Protein AF-A0A533Y9N0-F1 (afdb_monomer_lite)

Structure (mmCIF, N/CA/C/O backbone):
data_AF-A0A533Y9N0-F1
#
_entry.id   AF-A0A533Y9N0-F1
#
loop_
_atom_site.group_PDB
_atom_site.id
_atom_site.type_symbol
_atom_site.label_atom_id
_atom_site.label_alt_id
_atom_site.label_comp_id
_atom_site.label_asym_id
_atom_site.label_entity_id
_atom_site.label_seq_id
_atom_site.pdbx_PDB_ins_code
_atom_site.Cartn_x
_atom_site.Cartn_y
_atom_site.Cartn_z
_atom_site.occupancy
_atom_site.B_iso_or_equiv
_atom_site.auth_seq_id
_atom_site.auth_comp_id
_atom_site.auth_asym_id
_atom_site.auth_atom_id
_atom_site.pdbx_PDB_model_num
ATOM 1 N N . MET A 1 1 ? -42.824 60.912 -9.628 1.00 35.84 1 MET A N 1
ATOM 2 C CA . MET A 1 1 ? -42.995 61.068 -8.167 1.00 35.84 1 MET A CA 1
ATOM 3 C C . MET A 1 1 ? -43.333 59.710 -7.569 1.00 35.84 1 MET A C 1
ATOM 5 O O . MET A 1 1 ? -44.119 58.998 -8.177 1.00 35.84 1 MET A O 1
ATOM 9 N N . SER A 1 2 ? -42.674 59.370 -6.451 1.00 30.23 2 SER A N 1
ATOM 10 C CA . SER A 1 2 ? -43.078 58.463 -5.351 1.00 30.23 2 SER A CA 1
ATOM 11 C C . SER A 1 2 ? -44.536 57.982 -5.346 1.00 30.23 2 SER A C 1
ATOM 13 O O . SER A 1 2 ? -45.412 58.759 -5.689 1.00 30.23 2 SER A O 1
ATOM 15 N N . MET A 1 3 ? -44.929 56.814 -4.832 1.00 30.28 3 MET A N 1
ATOM 16 C CA . MET A 1 3 ? -44.285 55.777 -4.013 1.00 30.28 3 MET A CA 1
ATOM 17 C C . MET A 1 3 ? -45.305 54.626 -3.840 1.00 30.28 3 MET A C 1
ATOM 19 O O . MET A 1 3 ? -46.499 54.881 -3.759 1.00 30.28 3 MET A O 1
ATOM 23 N N . LEU A 1 4 ? -44.787 53.400 -3.696 1.00 31.66 4 LEU A N 1
ATOM 24 C CA . LEU A 1 4 ? -45.182 52.338 -2.745 1.00 31.66 4 LEU A CA 1
ATOM 25 C C . LEU A 1 4 ? -46.670 51.980 -2.508 1.00 31.66 4 LEU A C 1
ATOM 27 O O . LEU A 1 4 ? -47.401 52.723 -1.864 1.00 31.66 4 LEU A O 1
ATOM 31 N N . ARG A 1 5 ? -47.018 50.707 -2.767 1.00 33.28 5 ARG A N 1
ATOM 32 C CA . ARG A 1 5 ? -47.182 49.604 -1.768 1.00 33.28 5 ARG A CA 1
ATOM 33 C C . ARG A 1 5 ? -47.801 48.377 -2.466 1.00 33.28 5 ARG A C 1
ATOM 35 O O . ARG A 1 5 ? -48.858 48.475 -3.064 1.00 33.28 5 ARG A O 1
ATOM 42 N N . GLN A 1 6 ? -47.048 47.286 -2.628 1.00 36.12 6 GLN A N 1
ATOM 43 C CA . GLN A 1 6 ? -47.021 46.085 -1.765 1.00 36.12 6 GLN A CA 1
ATOM 44 C C . GLN A 1 6 ? -48.377 45.375 -1.591 1.00 36.12 6 GLN A C 1
ATOM 46 O O . GLN A 1 6 ? -49.239 45.870 -0.876 1.00 36.12 6 GLN A O 1
ATOM 51 N N . SER A 1 7 ? -48.495 44.135 -2.089 1.00 33.28 7 SER A N 1
ATOM 52 C CA . SER A 1 7 ? -48.457 42.911 -1.252 1.00 33.28 7 SER A CA 1
ATOM 53 C C . SER A 1 7 ? -48.965 41.648 -1.983 1.00 33.28 7 SER A C 1
ATOM 55 O O . SER A 1 7 ? -49.941 41.701 -2.719 1.00 33.28 7 SER A O 1
ATOM 57 N N . GLY A 1 8 ? -48.312 40.503 -1.712 1.00 29.61 8 GLY A N 1
ATOM 58 C CA . GLY A 1 8 ? -48.911 39.151 -1.758 1.00 29.61 8 GLY A CA 1
ATOM 59 C C . GLY A 1 8 ? -48.571 38.311 -3.001 1.00 29.61 8 GLY A C 1
ATOM 60 O O . GLY A 1 8 ? -49.258 38.429 -3.999 1.00 29.61 8 GLY A O 1
ATOM 61 N N . VAL A 1 9 ? -47.446 37.584 -3.099 1.00 33.94 9 VAL A N 1
ATOM 62 C CA . VAL A 1 9 ? -47.047 36.301 -2.453 1.00 33.94 9 VAL A CA 1
ATOM 63 C C . VAL A 1 9 ? -47.644 35.031 -3.103 1.00 33.94 9 VAL A C 1
ATOM 65 O O . VAL A 1 9 ? -48.856 34.878 -3.170 1.00 33.94 9 VAL A O 1
ATOM 68 N N . ARG A 1 10 ? -46.725 34.079 -3.387 1.00 33.88 10 ARG A N 1
ATOM 69 C CA . ARG A 1 10 ? -46.843 32.642 -3.762 1.00 33.88 10 ARG A CA 1
ATOM 70 C C . ARG A 1 10 ? -47.153 32.350 -5.237 1.00 33.88 10 ARG A C 1
ATOM 72 O O . ARG A 1 10 ? -48.173 32.758 -5.750 1.00 33.88 10 ARG A O 1
ATOM 79 N N . GLY A 1 11 ? -46.365 31.564 -5.965 1.00 26.78 11 GLY A N 1
ATOM 80 C CA . GLY A 1 11 ? -45.172 30.792 -5.629 1.00 26.78 11 GLY A CA 1
ATOM 81 C C . GLY A 1 11 ? -44.978 29.664 -6.644 1.00 26.78 11 GLY A C 1
ATOM 82 O O . GLY A 1 11 ? -45.957 29.164 -7.181 1.00 26.78 11 GLY A O 1
ATOM 83 N N . ARG A 1 12 ? -43.730 29.252 -6.874 1.00 35.59 12 ARG A N 1
ATOM 84 C CA . ARG A 1 12 ? -43.268 27.851 -6.862 1.00 35.59 12 ARG A CA 1
ATOM 85 C C . ARG A 1 12 ? -41.838 27.790 -7.386 1.00 35.59 12 ARG A C 1
ATOM 87 O O . ARG A 1 12 ? -41.552 28.062 -8.544 1.00 35.59 12 ARG A O 1
ATOM 94 N N . ASN A 1 13 ? -40.968 27.434 -6.454 1.00 29.12 13 ASN A N 1
ATOM 95 C CA . ASN A 1 13 ? -39.562 27.140 -6.633 1.00 29.12 13 ASN A CA 1
ATOM 96 C C . ASN A 1 13 ? -39.376 25.921 -7.544 1.00 29.12 13 ASN A C 1
ATOM 98 O O . ASN A 1 13 ? -39.932 24.861 -7.260 1.00 29.12 13 ASN A O 1
ATOM 102 N N . LEU A 1 14 ? -38.508 26.045 -8.545 1.00 31.45 14 LEU A N 1
ATOM 103 C CA . LEU A 1 14 ? -37.700 24.934 -9.044 1.00 31.45 14 LEU A CA 1
ATOM 104 C C . LEU A 1 14 ? -36.262 25.456 -9.175 1.00 31.45 14 LEU A C 1
ATOM 106 O O . LEU A 1 14 ? -35.806 25.851 -10.243 1.00 31.45 14 LEU A O 1
ATOM 110 N N . ALA A 1 15 ? -35.577 25.567 -8.037 1.00 35.25 15 ALA A N 1
ATOM 111 C CA . ALA A 1 15 ? -34.160 25.891 -8.007 1.00 35.25 15 ALA A CA 1
ATOM 112 C C . ALA A 1 15 ? -33.375 24.601 -8.266 1.00 35.25 15 ALA A C 1
ATOM 114 O O . ALA A 1 15 ? -33.270 23.733 -7.401 1.00 35.25 15 ALA A O 1
ATOM 115 N N . ILE A 1 16 ? -32.862 24.482 -9.486 1.00 35.88 16 ILE A N 1
ATOM 116 C CA . ILE A 1 16 ? -31.825 23.527 -9.858 1.00 35.88 16 ILE A CA 1
ATOM 117 C C . ILE A 1 16 ? -30.566 23.923 -9.078 1.00 35.88 16 ILE A C 1
ATOM 119 O O . ILE A 1 16 ? -29.918 24.922 -9.384 1.00 35.88 16 ILE A O 1
ATOM 123 N N . VAL A 1 17 ? -30.234 23.159 -8.038 1.00 34.34 17 VAL A N 1
ATOM 124 C CA . VAL A 1 17 ? -28.945 23.269 -7.351 1.00 34.34 17 VAL A CA 1
ATOM 125 C C . VAL A 1 17 ? -27.927 22.480 -8.173 1.00 34.34 17 VAL A C 1
ATOM 127 O O . VAL A 1 17 ? -27.682 21.304 -7.926 1.00 34.34 17 VAL A O 1
ATOM 130 N N . VAL A 1 18 ? -27.346 23.125 -9.185 1.00 34.09 18 VAL A N 1
ATOM 131 C CA . VAL A 1 18 ? -26.048 22.703 -9.727 1.00 34.09 18 VAL A CA 1
ATOM 132 C C . VAL A 1 18 ? -25.004 23.272 -8.776 1.00 34.09 18 VAL A C 1
ATOM 134 O O . VAL A 1 18 ? -24.677 24.457 -8.814 1.00 34.09 18 VAL A O 1
ATOM 137 N N . GLY A 1 19 ? -24.550 22.432 -7.848 1.00 28.50 19 GLY A N 1
ATOM 138 C CA . GLY A 1 19 ? -23.468 22.755 -6.928 1.00 28.50 19 GLY A CA 1
ATOM 139 C C . GLY A 1 19 ? -22.161 22.928 -7.693 1.00 28.50 19 GLY A C 1
ATOM 140 O O . GLY A 1 19 ? -21.479 21.956 -8.006 1.00 28.50 19 GLY A O 1
ATOM 141 N N . VAL A 1 20 ? -21.811 24.177 -7.987 1.00 34.25 20 VAL A N 1
ATOM 142 C CA . VAL A 1 20 ? -20.482 24.581 -8.451 1.00 34.25 20 VAL A CA 1
ATOM 143 C C . VAL A 1 20 ? -19.531 24.515 -7.253 1.00 34.25 20 VAL A C 1
ATOM 145 O O . VAL A 1 20 ? -19.348 25.489 -6.532 1.00 34.25 20 VAL A O 1
ATOM 148 N N . ALA A 1 21 ? -18.927 23.350 -7.029 1.00 33.75 21 ALA A N 1
ATOM 149 C CA . ALA A 1 21 ? -17.793 23.168 -6.120 1.00 33.75 21 ALA A CA 1
ATOM 150 C C . ALA A 1 21 ? -16.478 23.091 -6.919 1.00 33.75 21 ALA A C 1
ATOM 152 O O . ALA A 1 21 ? -15.696 22.160 -6.764 1.00 33.75 21 ALA A O 1
ATOM 153 N N . ALA A 1 22 ? -16.258 24.053 -7.823 1.00 35.66 22 ALA A N 1
ATOM 154 C CA . ALA A 1 22 ? -15.091 24.091 -8.713 1.00 35.66 22 ALA A CA 1
ATOM 155 C C . ALA A 1 22 ? -14.249 25.376 -8.594 1.00 35.66 22 ALA A C 1
ATOM 157 O O . ALA A 1 22 ? -13.440 25.658 -9.470 1.00 35.66 22 ALA A O 1
ATOM 158 N N . ALA A 1 23 ? -14.412 26.176 -7.537 1.00 35.25 23 ALA A N 1
ATOM 159 C CA . ALA A 1 23 ? -13.760 27.485 -7.470 1.00 35.25 23 ALA A CA 1
ATOM 160 C C . ALA A 1 23 ? -13.193 27.829 -6.089 1.00 35.25 23 ALA A C 1
ATOM 162 O O . ALA A 1 23 ? -13.502 28.882 -5.554 1.00 35.25 23 ALA A O 1
ATOM 163 N N . LEU A 1 24 ? -12.332 26.971 -5.535 1.00 33.75 24 LEU A N 1
ATOM 164 C CA . LEU A 1 24 ? -11.265 27.383 -4.616 1.00 33.75 24 LEU A CA 1
ATOM 165 C C . LEU A 1 24 ? -10.069 26.449 -4.837 1.00 33.75 24 LEU A C 1
ATOM 167 O O . LEU A 1 24 ? -10.107 25.268 -4.502 1.00 33.75 24 LEU A O 1
ATOM 171 N N . GLY A 1 25 ? -9.033 26.991 -5.479 1.00 31.66 25 GLY A N 1
ATOM 172 C CA . GLY A 1 25 ? -7.797 26.314 -5.854 1.00 31.66 25 GLY A CA 1
ATOM 173 C C . GLY A 1 25 ? -6.966 25.865 -4.657 1.00 31.66 25 GLY A C 1
ATOM 174 O O . GLY A 1 25 ? -5.959 26.477 -4.325 1.00 31.66 25 GLY A O 1
ATOM 175 N N . ILE A 1 26 ? -7.365 24.744 -4.071 1.00 32.06 26 ILE A N 1
ATOM 176 C CA . ILE A 1 26 ? -6.467 23.783 -3.446 1.00 32.06 26 ILE A CA 1
ATOM 177 C C . ILE A 1 26 ? -6.846 22.455 -4.092 1.00 32.06 26 ILE A C 1
ATOM 179 O O . ILE A 1 26 ? -7.566 21.644 -3.520 1.00 32.06 26 ILE A O 1
ATOM 183 N N . ALA A 1 27 ? -6.407 22.244 -5.335 1.00 35.94 27 ALA A N 1
ATOM 184 C CA . ALA A 1 27 ? -6.245 20.881 -5.810 1.00 35.94 27 ALA A CA 1
ATOM 185 C C . ALA A 1 27 ? -5.115 20.307 -4.958 1.00 35.94 27 ALA A C 1
ATOM 187 O O . ALA A 1 27 ? -3.944 20.389 -5.321 1.00 35.94 27 ALA A O 1
ATOM 188 N N . SER A 1 28 ? -5.458 19.826 -3.763 1.00 35.62 28 SER A N 1
ATOM 189 C CA . SER A 1 28 ? -4.596 18.937 -3.018 1.00 35.62 28 SER A CA 1
ATOM 190 C C . SER A 1 28 ? -4.293 17.810 -3.991 1.00 35.62 28 SER A C 1
ATOM 192 O O . SER A 1 28 ? -5.168 16.995 -4.292 1.00 35.62 28 SER A O 1
ATOM 194 N N . THR A 1 29 ? -3.084 17.802 -4.545 1.00 40.06 29 THR A N 1
ATOM 195 C CA . THR A 1 29 ? -2.470 16.637 -5.182 1.00 40.06 29 THR A CA 1
ATOM 196 C C . THR A 1 29 ? -2.240 15.612 -4.083 1.00 40.06 29 THR A C 1
ATOM 198 O O . THR A 1 29 ? -1.110 15.311 -3.718 1.00 40.06 29 THR A O 1
ATOM 201 N N . GLN A 1 30 ? -3.339 15.168 -3.484 1.00 45.12 30 GLN A N 1
ATOM 202 C CA . GLN A 1 30 ? -3.355 14.137 -2.488 1.00 45.12 30 GLN A CA 1
ATOM 203 C C . GLN A 1 30 ? -3.111 12.868 -3.281 1.00 45.12 30 GLN A C 1
ATOM 205 O O . GLN A 1 30 ? -3.878 12.522 -4.186 1.00 45.12 30 GLN A O 1
ATOM 210 N N . ALA A 1 31 ? -1.992 12.215 -3.005 1.00 50.50 31 ALA A N 1
ATOM 211 C CA . ALA A 1 31 ? -1.842 10.840 -3.423 1.00 50.50 31 ALA A CA 1
ATOM 212 C C . ALA A 1 31 ? -2.925 10.055 -2.663 1.00 50.50 31 ALA A C 1
ATOM 214 O O . ALA A 1 31 ? -2.792 9.797 -1.473 1.00 50.50 31 ALA A O 1
ATOM 215 N N . ALA A 1 32 ? -4.048 9.766 -3.320 1.00 53.94 32 ALA A N 1
ATOM 216 C CA . ALA A 1 32 ? -5.175 8.994 -2.791 1.00 53.94 32 ALA A CA 1
ATOM 217 C C . ALA A 1 32 ? -4.815 7.498 -2.626 1.00 53.94 32 ALA A C 1
ATOM 219 O O . ALA A 1 32 ? -5.420 6.625 -3.259 1.00 53.94 32 ALA A O 1
ATOM 220 N N . ALA A 1 33 ? -3.703 7.199 -1.954 1.00 60.47 33 ALA A N 1
ATOM 221 C CA . ALA A 1 33 ? -3.388 5.840 -1.541 1.00 60.47 33 ALA A CA 1
ATOM 222 C C . ALA A 1 33 ? -4.140 5.555 -0.238 1.00 60.47 33 ALA A C 1
ATOM 224 O O . ALA A 1 33 ? -4.467 6.477 0.513 1.00 60.47 33 ALA A O 1
ATOM 225 N N . PHE A 1 34 ? -4.405 4.284 0.052 1.00 74.62 34 PHE A N 1
ATOM 226 C CA . PHE A 1 34 ? -5.304 3.901 1.137 1.00 74.62 34 PHE A CA 1
ATOM 227 C C . PHE A 1 34 ? -4.825 4.245 2.562 1.00 74.62 34 PHE A C 1
ATOM 229 O O . PHE A 1 34 ? -5.684 4.228 3.443 1.00 74.62 34 PHE A O 1
ATOM 236 N N . PRO A 1 35 ? -3.543 4.558 2.884 1.00 80.38 35 PRO A N 1
ATOM 237 C CA . PRO A 1 35 ? -3.156 4.851 4.264 1.00 80.38 35 PRO A CA 1
ATOM 238 C C . PRO A 1 35 ? -3.936 6.019 4.885 1.00 80.38 35 PRO A C 1
ATOM 240 O O . PRO A 1 35 ? -3.770 7.187 4.538 1.00 80.38 35 PRO A O 1
ATOM 243 N N . GLY A 1 36 ? -4.739 5.709 5.899 1.00 80.62 36 GLY A N 1
ATOM 244 C CA . GLY A 1 36 ? -5.661 6.639 6.545 1.00 80.62 36 GLY A CA 1
ATOM 245 C C . GLY A 1 36 ? -7.125 6.482 6.149 1.00 80.62 36 GLY A C 1
ATOM 246 O O . GLY A 1 36 ? -7.972 6.894 6.940 1.00 80.62 36 GLY A O 1
ATOM 247 N N . GLU A 1 37 ? -7.429 5.863 5.008 1.00 86.75 37 GLU A N 1
ATOM 248 C CA . GLU A 1 37 ? -8.796 5.470 4.667 1.00 86.75 37 GLU A CA 1
ATOM 249 C C . GLU A 1 37 ? -9.292 4.381 5.629 1.00 86.75 37 GLU A C 1
ATOM 251 O O . GLU A 1 37 ? -8.527 3.620 6.246 1.00 86.75 37 GLU A O 1
ATOM 256 N N . THR A 1 38 ? -10.605 4.327 5.786 1.00 89.88 38 THR A N 1
ATOM 257 C CA . THR A 1 38 ? -11.289 3.311 6.568 1.00 89.88 38 THR A CA 1
ATOM 258 C C . THR A 1 38 ? -11.392 2.004 5.791 1.00 89.88 38 THR A C 1
ATOM 260 O O . THR A 1 38 ? -11.455 1.995 4.562 1.00 89.88 38 THR A O 1
ATOM 263 N N . ALA A 1 39 ? -11.474 0.872 6.495 1.00 89.38 39 ALA A N 1
ATOM 264 C CA . ALA A 1 39 ? -11.730 -0.396 5.807 1.00 89.38 39 ALA A CA 1
ATOM 265 C C . ALA A 1 39 ? -13.104 -0.390 5.113 1.00 89.38 39 ALA A C 1
ATOM 267 O O . ALA A 1 39 ? -13.268 -1.017 4.071 1.00 89.38 39 ALA A O 1
ATOM 268 N N . GLN A 1 40 ? -14.071 0.355 5.659 1.00 90.75 40 GLN A N 1
ATOM 269 C CA . GLN A 1 40 ? -15.397 0.533 5.067 1.00 90.75 40 GLN A CA 1
ATOM 270 C C . GLN A 1 40 ? -15.343 1.256 3.709 1.00 90.75 40 GLN A C 1
ATOM 272 O O . GLN A 1 40 ? -15.945 0.777 2.755 1.00 90.75 40 GLN A O 1
ATOM 277 N N . GLU A 1 41 ? -14.580 2.346 3.593 1.00 88.88 41 GLU A N 1
ATOM 278 C CA . GLU A 1 41 ? -14.401 3.086 2.328 1.00 88.88 41 GLU A CA 1
ATOM 279 C C . GLU A 1 41 ? -13.778 2.196 1.243 1.00 88.88 41 GLU A C 1
ATOM 281 O O . GLU A 1 41 ? -14.198 2.219 0.085 1.00 88.88 41 GLU A O 1
ATOM 286 N N . MET A 1 42 ? -12.815 1.349 1.619 1.00 85.50 42 MET A N 1
ATOM 287 C CA . MET A 1 42 ? -12.231 0.377 0.692 1.00 85.50 42 MET A CA 1
ATOM 288 C C . MET A 1 42 ? -13.221 -0.719 0.289 1.00 85.50 42 MET A C 1
ATOM 290 O O . MET A 1 42 ? -13.242 -1.116 -0.874 1.00 85.50 42 MET A O 1
ATOM 294 N N . ILE A 1 43 ? -14.057 -1.192 1.216 1.00 87.19 43 ILE A N 1
ATOM 295 C CA . ILE A 1 43 ? -15.115 -2.171 0.928 1.00 87.19 43 ILE A CA 1
ATOM 296 C C . ILE A 1 43 ? -16.143 -1.601 -0.048 1.00 87.19 43 ILE A C 1
ATOM 298 O O . ILE A 1 43 ? -16.581 -2.297 -0.960 1.00 87.19 43 ILE A O 1
ATOM 302 N N . GLU A 1 44 ? -16.522 -0.339 0.119 1.00 87.62 44 GLU A N 1
ATOM 303 C CA . GLU A 1 44 ? -17.444 0.344 -0.790 1.00 87.62 44 GLU A CA 1
ATOM 304 C C . GLU A 1 44 ? -16.845 0.505 -2.191 1.00 87.62 44 GLU A C 1
ATOM 306 O O . GLU A 1 44 ? -17.563 0.391 -3.183 1.00 87.62 44 GLU A O 1
ATOM 311 N N . ARG A 1 45 ? -15.524 0.711 -2.280 1.00 82.94 45 ARG A N 1
ATOM 312 C CA . ARG A 1 45 ? -14.805 0.890 -3.549 1.00 82.94 45 ARG A CA 1
ATOM 313 C C . ARG A 1 45 ? -14.510 -0.423 -4.279 1.00 82.94 45 ARG A C 1
ATOM 315 O O . ARG A 1 45 ? -14.617 -0.470 -5.500 1.00 82.94 45 ARG A O 1
ATOM 322 N N . TYR A 1 46 ? -14.116 -1.469 -3.553 1.00 80.12 46 TYR A N 1
ATOM 323 C CA . TYR A 1 46 ? -13.566 -2.707 -4.129 1.00 80.12 46 TYR A CA 1
ATOM 324 C C . TYR A 1 46 ? -14.378 -3.967 -3.823 1.00 80.12 46 TYR A C 1
ATOM 326 O O . TYR A 1 46 ? -14.054 -5.045 -4.320 1.00 80.12 46 TYR A O 1
ATOM 334 N N . GLY A 1 47 ? -15.434 -3.849 -3.022 1.00 85.44 47 GLY A N 1
ATOM 335 C CA . GLY A 1 47 ? -16.209 -4.978 -2.528 1.00 85.44 47 GLY A CA 1
ATOM 336 C C . GLY A 1 47 ? -15.634 -5.598 -1.252 1.00 85.44 47 GLY A C 1
ATOM 337 O O . GLY A 1 47 ? -14.618 -5.169 -0.697 1.00 85.44 47 GLY A O 1
ATOM 338 N N . GLN A 1 48 ? -16.325 -6.629 -0.764 1.00 88.50 48 GLN A N 1
ATOM 339 C CA . GLN A 1 48 ? -15.961 -7.321 0.473 1.00 88.50 48 GLN A CA 1
ATOM 340 C C . GLN A 1 48 ? -14.570 -7.967 0.373 1.00 88.50 48 GLN A C 1
ATOM 342 O O . GLN A 1 48 ? -14.237 -8.536 -0.673 1.00 88.50 48 GLN A O 1
ATOM 347 N N . PRO A 1 49 ? -13.761 -7.918 1.447 1.00 87.94 49 PRO A N 1
ATOM 348 C CA . PRO A 1 49 ? -12.476 -8.583 1.458 1.00 87.94 49 PRO A CA 1
ATOM 349 C C . PRO A 1 49 ? -12.654 -10.097 1.474 1.00 87.94 49 PRO A C 1
ATOM 351 O O . PRO A 1 49 ? -13.634 -10.640 1.983 1.00 87.94 49 PRO A O 1
ATOM 354 N N . SER A 1 50 ? -11.651 -10.792 0.954 1.00 86.81 50 SER A N 1
ATOM 355 C CA . SER A 1 50 ? -11.556 -12.243 1.064 1.00 86.81 50 SER A CA 1
ATOM 356 C C . SER A 1 50 ? -11.216 -12.676 2.492 1.00 86.81 50 SER A C 1
ATOM 358 O O . SER A 1 50 ? -11.665 -13.732 2.930 1.00 86.81 50 SER A O 1
ATOM 360 N N . LEU A 1 51 ? -10.423 -11.875 3.218 1.00 85.38 51 LEU A N 1
ATOM 361 C CA . LEU A 1 51 ? -10.067 -12.097 4.623 1.00 85.38 51 LEU A CA 1
ATOM 362 C C . LEU A 1 51 ? -9.961 -10.763 5.390 1.00 85.38 51 LEU A C 1
ATOM 364 O O . LEU A 1 51 ? -9.503 -9.785 4.804 1.00 85.38 51 LEU A O 1
ATOM 368 N N . PRO A 1 52 ? -10.287 -10.729 6.695 1.00 85.94 52 PRO A N 1
ATOM 369 C CA . PRO A 1 52 ? -11.001 -11.775 7.417 1.00 85.94 52 PRO A CA 1
ATOM 370 C C . PRO A 1 52 ? -12.488 -11.773 7.025 1.00 85.94 52 PRO A C 1
ATOM 372 O O . PRO A 1 52 ? -13.038 -10.744 6.644 1.00 85.94 52 PRO A O 1
ATOM 375 N N . THR A 1 53 ? -13.161 -12.917 7.155 1.00 78.56 53 THR A N 1
ATOM 376 C CA . THR A 1 53 ? -14.608 -13.028 6.887 1.00 78.56 53 THR A CA 1
ATOM 377 C C . THR A 1 53 ? -15.470 -12.366 7.969 1.00 78.56 53 THR A C 1
ATOM 379 O O . THR A 1 53 ? -16.641 -12.080 7.736 1.00 78.56 53 THR A O 1
ATOM 382 N N . ALA A 1 54 ? -14.897 -12.095 9.146 1.00 81.25 54 ALA A N 1
ATOM 383 C CA . ALA A 1 54 ? -15.525 -11.350 10.230 1.00 81.25 54 ALA A CA 1
ATOM 384 C C . ALA A 1 54 ? -14.479 -10.576 11.044 1.00 81.25 54 ALA A C 1
ATOM 386 O O . ALA A 1 54 ? -13.332 -11.006 11.177 1.00 81.25 54 ALA A O 1
ATOM 387 N N . LEU A 1 55 ? -14.889 -9.444 11.621 1.00 87.62 55 LEU A N 1
ATOM 388 C CA . LEU A 1 55 ? -14.044 -8.661 12.518 1.00 87.62 55 LEU A CA 1
ATOM 389 C C . LEU A 1 55 ? -14.135 -9.161 13.954 1.00 87.62 55 LEU A C 1
ATOM 391 O O . LEU A 1 55 ? -15.225 -9.351 14.491 1.00 87.62 55 LEU A O 1
ATOM 395 N N . GLN A 1 56 ? -12.978 -9.266 14.601 1.00 84.62 56 GLN A N 1
ATOM 396 C CA . GLN A 1 56 ? -12.898 -9.399 16.046 1.00 84.62 56 GLN A CA 1
ATOM 397 C C . GLN A 1 56 ? -12.713 -8.014 16.666 1.00 84.62 56 GLN A C 1
ATOM 399 O O . GLN A 1 56 ? -11.687 -7.360 16.478 1.00 84.62 56 GLN A O 1
ATOM 404 N N . THR A 1 57 ? -13.719 -7.557 17.406 1.00 81.06 57 THR A N 1
ATOM 405 C CA . THR A 1 57 ? -13.654 -6.280 18.116 1.00 81.06 57 THR A CA 1
ATOM 406 C C . THR A 1 57 ? -12.667 -6.366 19.290 1.00 81.06 57 THR A C 1
ATOM 408 O O . THR A 1 57 ? -12.766 -7.294 20.097 1.00 81.06 57 THR A O 1
ATOM 411 N N . PRO A 1 58 ? -11.725 -5.417 19.433 1.00 83.94 58 PRO A N 1
ATOM 412 C CA . PRO A 1 58 ? -10.816 -5.374 20.572 1.00 83.94 58 PRO A CA 1
ATOM 413 C C . PRO A 1 58 ? -11.564 -5.049 21.867 1.00 83.94 58 PRO A C 1
ATOM 415 O O . PRO A 1 58 ? -12.547 -4.308 21.874 1.00 83.94 58 PRO A O 1
ATOM 418 N N . SER A 1 59 ? -11.084 -5.586 22.990 1.00 86.31 59 SER A N 1
ATOM 419 C CA . SER A 1 59 ? -11.693 -5.322 24.295 1.00 86.31 59 SER A CA 1
ATOM 420 C C . SER A 1 59 ? -11.444 -3.882 24.758 1.00 86.31 59 SER A C 1
ATOM 422 O O . SER A 1 59 ? -10.396 -3.296 24.481 1.00 86.31 59 SER A O 1
ATOM 424 N N . VAL A 1 60 ? -12.371 -3.325 25.547 1.00 87.50 60 VAL A N 1
ATOM 425 C CA . VAL A 1 60 ? -12.221 -1.986 26.156 1.00 87.50 60 VAL A CA 1
ATOM 426 C C . VAL A 1 60 ? -10.922 -1.880 26.958 1.00 87.50 60 VAL A C 1
ATOM 428 O O . VAL A 1 60 ? -10.232 -0.866 26.889 1.00 87.50 60 VAL A O 1
ATOM 431 N N . ALA A 1 61 ? -10.557 -2.939 27.686 1.00 89.31 61 ALA A N 1
ATOM 432 C CA . ALA A 1 61 ? -9.310 -2.992 28.442 1.00 89.31 61 ALA A CA 1
ATOM 433 C C . ALA A 1 61 ? -8.075 -2.893 27.528 1.00 89.31 61 ALA A C 1
ATOM 435 O O . ALA A 1 61 ? -7.144 -2.154 27.843 1.00 89.31 61 ALA A O 1
ATOM 436 N N . ALA A 1 62 ? -8.072 -3.589 26.384 1.00 86.12 62 ALA A N 1
ATOM 437 C CA . ALA A 1 62 ? -6.976 -3.520 25.417 1.00 86.12 62 ALA A CA 1
ATOM 438 C C . ALA A 1 62 ? -6.854 -2.124 24.787 1.00 86.12 62 ALA A C 1
ATOM 440 O O . ALA A 1 62 ? -5.749 -1.587 24.703 1.00 86.12 62 ALA A O 1
ATOM 441 N N . LEU A 1 63 ? -7.987 -1.518 24.421 1.00 86.00 63 LEU A N 1
ATOM 442 C CA . LEU A 1 63 ? -8.036 -0.166 23.863 1.00 86.00 63 LEU A CA 1
ATOM 443 C C . LEU A 1 63 ? -7.527 0.887 24.857 1.00 86.00 63 LEU A C 1
ATOM 445 O O . LEU A 1 63 ? -6.702 1.721 24.494 1.00 86.00 63 LEU A O 1
ATOM 449 N N . ARG A 1 64 ? -7.959 0.824 26.126 1.00 87.56 64 ARG A N 1
ATOM 450 C CA . ARG A 1 64 ? -7.497 1.738 27.190 1.00 87.56 64 ARG A CA 1
ATOM 451 C C . ARG A 1 64 ? -6.015 1.577 27.510 1.00 87.56 64 ARG A C 1
ATOM 453 O O . ARG A 1 64 ? -5.356 2.558 27.826 1.00 87.56 64 ARG A O 1
ATOM 460 N N . ALA A 1 65 ? -5.487 0.360 27.397 1.00 87.88 65 ALA A N 1
ATOM 461 C CA . ALA A 1 65 ? -4.064 0.086 27.567 1.00 87.88 65 ALA A CA 1
ATOM 462 C C . ALA A 1 65 ? -3.204 0.563 26.379 1.00 87.88 65 ALA A C 1
ATOM 464 O O . ALA A 1 65 ? -1.998 0.322 26.376 1.00 87.88 65 ALA A O 1
ATOM 465 N N . GLY A 1 66 ? -3.804 1.174 25.347 1.00 80.81 66 GLY A N 1
ATOM 466 C CA . GLY A 1 66 ? -3.097 1.609 24.143 1.00 80.81 66 GLY A CA 1
ATOM 467 C C . GLY A 1 66 ? -2.503 0.451 23.339 1.00 80.81 66 GLY A C 1
ATOM 468 O O . GLY A 1 66 ? -1.620 0.673 22.513 1.00 80.81 66 GLY A O 1
ATOM 469 N N . LYS A 1 67 ? -2.955 -0.791 23.576 1.00 79.94 67 LYS A N 1
ATOM 470 C CA . LYS A 1 67 ? -2.432 -1.957 22.862 1.00 79.94 67 LYS A CA 1
ATOM 471 C C . LYS A 1 67 ? -2.890 -1.882 21.407 1.00 79.94 67 LYS A C 1
ATOM 473 O O . LYS A 1 67 ? -4.100 -1.881 21.154 1.00 79.94 67 LYS A O 1
ATOM 478 N N . PRO A 1 68 ? -1.959 -1.827 20.443 1.00 72.94 68 PRO A N 1
ATOM 479 C CA . PRO A 1 68 ? -2.346 -1.692 19.057 1.00 72.94 68 PRO A CA 1
ATOM 480 C C . PRO A 1 68 ? -3.077 -2.963 18.612 1.00 72.94 68 PRO A C 1
ATOM 482 O O . PRO A 1 68 ? -2.601 -4.080 18.804 1.00 72.94 68 PRO A O 1
ATOM 485 N N . SER A 1 69 ? -4.277 -2.773 18.071 1.00 83.94 69 SER A N 1
ATOM 486 C CA . SER A 1 69 ? -5.141 -3.853 17.595 1.00 83.94 69 SER A CA 1
ATOM 487 C C . SER A 1 69 ? -5.194 -3.780 16.078 1.00 83.94 69 SER A C 1
ATOM 489 O O . SER A 1 69 ? -5.877 -2.914 15.524 1.00 83.94 69 SER A O 1
ATOM 491 N N . PHE A 1 70 ? -4.417 -4.649 15.433 1.00 85.44 70 PHE A N 1
ATOM 492 C CA . PHE A 1 70 ? -4.274 -4.688 13.984 1.00 85.44 70 PHE A CA 1
ATOM 493 C C . PHE A 1 70 ? -5.157 -5.766 13.358 1.00 85.44 70 PHE A C 1
ATOM 495 O O . PHE A 1 70 ? -5.358 -6.834 13.934 1.00 85.44 70 PHE A O 1
ATOM 502 N N . VAL A 1 71 ? -5.637 -5.491 12.151 1.00 87.50 71 VAL A N 1
ATOM 503 C CA . VAL A 1 71 ? -6.388 -6.418 11.310 1.00 87.50 71 VAL A CA 1
ATOM 504 C C . VAL A 1 71 ? -5.738 -6.423 9.933 1.00 87.50 71 VAL A C 1
ATOM 506 O O . VAL A 1 71 ? -5.672 -5.390 9.272 1.00 87.50 71 VAL A O 1
ATOM 509 N N . LEU A 1 72 ? -5.258 -7.584 9.495 1.00 87.94 72 LEU A N 1
ATOM 510 C CA . LEU A 1 72 ? -4.819 -7.770 8.115 1.00 87.94 72 LEU A CA 1
ATOM 511 C C . LEU A 1 72 ? -6.034 -8.071 7.249 1.00 87.94 72 LEU A C 1
ATOM 513 O O . LEU A 1 72 ? -6.740 -9.044 7.502 1.00 87.94 72 LEU A O 1
ATOM 517 N N . VAL A 1 73 ? -6.252 -7.246 6.232 1.00 85.81 73 VAL A N 1
ATOM 518 C CA . VAL A 1 73 ? -7.351 -7.380 5.281 1.00 85.81 73 VAL A CA 1
ATOM 519 C C . VAL A 1 73 ? -6.782 -7.717 3.909 1.00 85.81 73 VAL A C 1
ATOM 521 O O . VAL A 1 73 ? -5.813 -7.103 3.456 1.00 85.81 73 VAL A O 1
ATOM 524 N N . VAL A 1 74 ? -7.364 -8.720 3.257 1.00 85.88 74 VAL A N 1
ATOM 525 C CA . VAL A 1 74 ? -6.877 -9.268 1.989 1.00 85.88 74 VAL A CA 1
ATOM 526 C C . VAL A 1 74 ? -7.995 -9.265 0.961 1.00 85.88 74 VAL A C 1
ATOM 528 O O . VAL A 1 74 ? -9.054 -9.844 1.197 1.00 85.88 74 VAL A O 1
ATOM 531 N N . TRP A 1 75 ? -7.721 -8.694 -0.208 1.00 85.50 75 TRP A N 1
ATOM 532 C CA . TRP A 1 75 ? -8.520 -8.866 -1.417 1.00 85.50 75 TRP A CA 1
ATOM 533 C C . TRP A 1 75 ? -7.705 -9.679 -2.426 1.00 85.50 75 TRP A C 1
ATOM 535 O O . TRP A 1 75 ? -6.644 -9.243 -2.888 1.00 85.50 75 TRP A O 1
ATOM 545 N N . PHE A 1 76 ? -8.173 -10.882 -2.761 1.00 78.69 76 PHE A N 1
ATOM 546 C CA . PHE A 1 76 ? -7.586 -11.660 -3.852 1.00 78.69 76 PHE A CA 1
ATOM 547 C C . PHE A 1 76 ? -8.102 -11.160 -5.198 1.00 78.69 76 PHE A C 1
ATOM 549 O O . PHE A 1 76 ? -9.295 -10.914 -5.343 1.00 78.69 76 PHE A O 1
ATOM 556 N N . GLN A 1 77 ? -7.204 -11.067 -6.183 1.00 69.25 77 GLN A N 1
ATOM 557 C CA . GLN A 1 77 ? -7.544 -10.747 -7.574 1.00 69.25 77 GLN A CA 1
ATOM 558 C C . GLN A 1 77 ? -8.407 -9.482 -7.694 1.00 69.25 77 GLN A C 1
ATOM 560 O O . GLN A 1 77 ? -9.448 -9.476 -8.350 1.00 69.25 77 GLN A O 1
ATOM 565 N N . ALA A 1 78 ? -7.981 -8.397 -7.044 1.00 72.50 78 ALA A N 1
ATOM 566 C CA . ALA A 1 78 ? -8.613 -7.097 -7.208 1.00 72.50 78 ALA A CA 1
ATOM 567 C C . ALA A 1 78 ? -8.425 -6.653 -8.669 1.00 72.50 78 ALA A C 1
ATOM 569 O O . ALA A 1 78 ? -7.360 -6.169 -9.031 1.00 72.50 78 ALA A O 1
ATOM 570 N N . LYS A 1 79 ? -9.430 -6.881 -9.525 1.00 69.75 79 LYS A N 1
ATOM 571 C CA . LYS A 1 79 ? -9.325 -6.712 -10.989 1.00 69.75 79 LYS A CA 1
ATOM 572 C C . LYS A 1 79 ? -9.125 -5.264 -11.441 1.00 69.75 79 LYS A C 1
ATOM 574 O O . LYS A 1 79 ? -8.693 -5.025 -12.562 1.00 69.75 79 LYS A O 1
ATOM 579 N N . GLU A 1 80 ? -9.455 -4.300 -10.586 1.00 77.88 80 GLU A N 1
ATOM 580 C CA . GLU A 1 80 ? -9.460 -2.875 -10.925 1.00 77.88 80 GLU A CA 1
ATOM 581 C C . GLU A 1 80 ? -8.760 -2.003 -9.876 1.00 77.88 80 GLU A C 1
ATOM 583 O O . GLU A 1 80 ? -9.141 -0.855 -9.649 1.00 77.88 80 GLU A O 1
ATOM 588 N N . TYR A 1 81 ? -7.739 -2.538 -9.207 1.00 85.69 81 TYR A N 1
ATOM 589 C CA . TYR A 1 81 ? -7.027 -1.784 -8.184 1.00 85.69 81 TYR A CA 1
ATOM 590 C C . TYR A 1 81 ? -6.109 -0.726 -8.804 1.00 85.69 81 TYR A C 1
ATOM 592 O O . TYR A 1 81 ? -5.400 -1.000 -9.769 1.00 85.69 81 TYR A O 1
ATOM 600 N N . GLN A 1 82 ? -6.104 0.479 -8.238 1.00 88.06 82 GLN A N 1
ATOM 601 C CA . GLN A 1 82 ? -5.259 1.592 -8.676 1.00 88.06 82 GLN A CA 1
ATOM 602 C C . GLN A 1 82 ? -4.201 1.886 -7.602 1.00 88.06 82 GLN A C 1
ATOM 604 O O . GLN A 1 82 ? -4.449 2.709 -6.714 1.00 88.06 82 GLN A O 1
ATOM 609 N N . PRO A 1 83 ? -3.032 1.212 -7.629 1.00 85.00 83 PRO A N 1
ATOM 610 C CA . PRO A 1 83 ? -1.979 1.476 -6.653 1.00 85.00 83 PRO A CA 1
ATOM 611 C C . PRO A 1 83 ? -1.486 2.912 -6.792 1.00 85.00 83 PRO A C 1
ATOM 613 O O . PRO A 1 83 ? -1.437 3.446 -7.903 1.00 85.00 83 PRO A O 1
ATOM 616 N N . LEU A 1 84 ? -1.093 3.530 -5.672 1.00 86.56 84 LEU A N 1
ATOM 617 C CA . LEU A 1 84 ? -0.546 4.897 -5.649 1.00 86.56 84 LEU A CA 1
ATOM 618 C C . LEU A 1 84 ? -1.497 5.955 -6.264 1.00 86.56 84 LEU A C 1
ATOM 620 O O . LEU A 1 84 ? -1.050 7.057 -6.600 1.00 86.56 84 LEU A O 1
ATOM 624 N N . SER A 1 85 ? -2.783 5.601 -6.438 1.00 85.06 85 SER A N 1
ATOM 625 C CA . SER A 1 85 ? -3.816 6.386 -7.147 1.00 85.06 85 SER A CA 1
ATOM 626 C C . SER A 1 85 ? -3.474 6.712 -8.591 1.00 85.06 85 SER A C 1
ATOM 628 O O . SER A 1 85 ? -3.913 7.728 -9.141 1.00 85.06 85 SER A O 1
ATOM 630 N N . LEU A 1 86 ? -2.642 5.887 -9.213 1.00 87.88 86 LEU A N 1
ATOM 631 C CA . LEU A 1 86 ? -2.301 6.087 -10.608 1.00 87.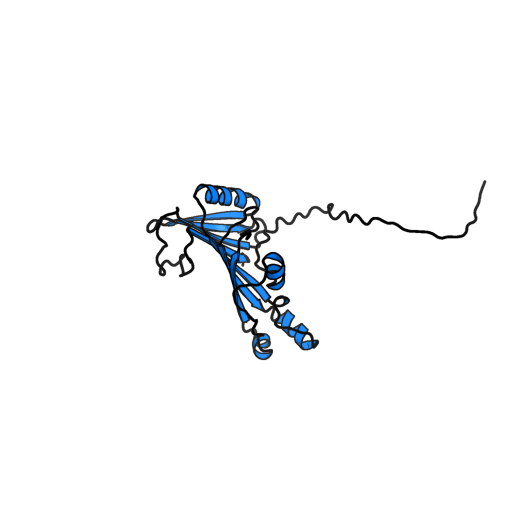88 86 LEU A CA 1
ATOM 632 C C . LEU A 1 86 ? -3.518 5.747 -11.470 1.00 87.88 86 LEU A C 1
ATOM 634 O O . LEU A 1 86 ? -4.279 4.836 -11.133 1.00 87.88 86 LEU A O 1
ATOM 638 N N . PRO A 1 87 ? -3.699 6.417 -12.620 1.00 89.25 87 PRO A N 1
ATOM 639 C CA . PRO A 1 87 ? -4.742 6.082 -13.586 1.00 89.25 87 PRO A CA 1
ATOM 640 C C . PRO A 1 87 ? -4.383 4.799 -14.362 1.00 89.25 87 PRO A C 1
ATOM 642 O O . PRO A 1 87 ? -4.433 4.757 -15.586 1.00 89.25 87 PRO A O 1
ATOM 645 N N . MET A 1 88 ? -3.997 3.746 -13.642 1.00 89.44 88 MET A N 1
ATOM 646 C CA . MET A 1 88 ? -3.587 2.448 -14.152 1.00 89.44 88 MET A CA 1
ATOM 647 C C . MET A 1 88 ? -4.203 1.374 -13.264 1.00 89.44 88 MET A C 1
ATOM 649 O O . MET A 1 88 ? -3.847 1.237 -12.095 1.00 89.44 88 MET A O 1
ATOM 653 N N . LYS A 1 89 ? -5.154 0.629 -13.827 1.00 89.44 89 LYS A N 1
ATOM 654 C CA . LYS A 1 89 ? -5.759 -0.518 -13.152 1.00 89.44 89 LYS A CA 1
ATOM 655 C C . LYS A 1 89 ? -4.794 -1.695 -13.216 1.00 89.44 89 LYS A C 1
ATOM 657 O O . LYS A 1 89 ? -4.254 -1.997 -14.280 1.00 89.44 89 LYS A O 1
ATOM 662 N N . MET A 1 90 ? -4.597 -2.353 -12.086 1.00 87.69 90 MET A N 1
ATOM 663 C CA . MET A 1 90 ? -3.765 -3.538 -11.959 1.00 87.69 90 MET A CA 1
ATOM 664 C C . MET A 1 90 ? -4.573 -4.656 -11.324 1.00 87.69 90 MET A C 1
ATOM 666 O O . MET A 1 90 ? -5.237 -4.449 -10.309 1.00 87.69 90 MET A O 1
ATOM 670 N N . GLU A 1 91 ? -4.479 -5.844 -11.913 1.00 87.19 91 GLU A N 1
ATOM 671 C CA . GLU A 1 91 ? -4.970 -7.062 -11.288 1.00 87.19 91 GLU A CA 1
ATOM 672 C C . GLU A 1 91 ? -3.907 -7.606 -10.338 1.00 87.19 91 GLU A C 1
ATOM 674 O O . GLU A 1 91 ? -2.729 -7.708 -10.686 1.00 87.19 91 GLU A O 1
ATOM 679 N N . GLY A 1 92 ? -4.304 -7.972 -9.126 1.00 85.38 92 GLY A N 1
ATOM 680 C CA . GLY A 1 92 ? -3.360 -8.549 -8.185 1.00 85.38 92 GLY A CA 1
ATOM 681 C C . GLY A 1 92 ? -3.969 -8.889 -6.842 1.00 85.38 92 GLY A C 1
ATOM 682 O O . GLY A 1 92 ? -5.183 -8.841 -6.636 1.00 85.38 92 GLY A O 1
ATOM 683 N N . ARG A 1 93 ? -3.101 -9.251 -5.905 1.00 86.44 93 ARG A N 1
ATOM 684 C CA . ARG A 1 93 ? -3.469 -9.460 -4.507 1.00 86.44 93 ARG A CA 1
ATOM 685 C C . ARG A 1 93 ? -3.178 -8.188 -3.728 1.00 86.44 93 ARG A C 1
ATOM 687 O O . ARG A 1 93 ? -2.030 -7.753 -3.687 1.00 86.44 93 ARG A O 1
ATOM 694 N N . VAL A 1 94 ? -4.199 -7.642 -3.081 1.00 87.69 94 VAL A N 1
ATOM 695 C CA . VAL A 1 94 ? -4.069 -6.481 -2.198 1.00 87.69 94 VAL A CA 1
ATOM 696 C C . VAL A 1 94 ? -4.102 -6.968 -0.755 1.00 87.69 94 VAL A C 1
ATOM 698 O O . VAL A 1 94 ? -5.032 -7.664 -0.352 1.00 87.69 94 VAL A O 1
ATOM 701 N N . VAL A 1 95 ? -3.080 -6.618 0.019 1.00 88.06 95 VAL A N 1
ATOM 702 C CA . VAL A 1 95 ? -2.956 -6.933 1.447 1.00 88.06 95 VAL A CA 1
ATOM 703 C C . VAL A 1 95 ? -2.719 -5.640 2.208 1.00 88.06 95 VAL A C 1
ATOM 705 O O . VAL A 1 95 ? -1.642 -5.049 2.116 1.00 88.06 95 VAL A O 1
ATOM 708 N N . ALA A 1 96 ? -3.704 -5.213 2.988 1.00 89.00 96 ALA A N 1
ATOM 709 C CA . ALA A 1 96 ? -3.630 -3.993 3.777 1.00 89.00 96 ALA A CA 1
ATOM 710 C C . ALA A 1 96 ? -3.680 -4.301 5.274 1.00 89.00 96 ALA A C 1
ATOM 712 O O . ALA A 1 96 ? -4.444 -5.148 5.735 1.00 89.00 96 ALA A O 1
ATOM 713 N N . SER A 1 97 ? -2.845 -3.606 6.041 1.00 89.94 97 SER A N 1
ATOM 714 C CA . SER A 1 97 ? -2.889 -3.637 7.497 1.00 89.94 97 SER A CA 1
ATOM 715 C C . SER A 1 97 ? -3.725 -2.475 7.985 1.00 89.94 97 SER A C 1
ATOM 717 O O . SER A 1 97 ? -3.414 -1.318 7.708 1.00 89.94 97 SER A O 1
ATOM 719 N N . PHE A 1 98 ? -4.751 -2.787 8.758 1.00 90.44 98 PHE A N 1
ATOM 720 C CA . PHE A 1 98 ? -5.594 -1.817 9.424 1.00 90.44 98 PHE A CA 1
ATOM 721 C C . PHE A 1 98 ? -5.366 -1.837 10.923 1.00 90.44 98 PHE A C 1
ATOM 723 O O . PHE A 1 98 ? -4.998 -2.858 11.497 1.00 90.44 98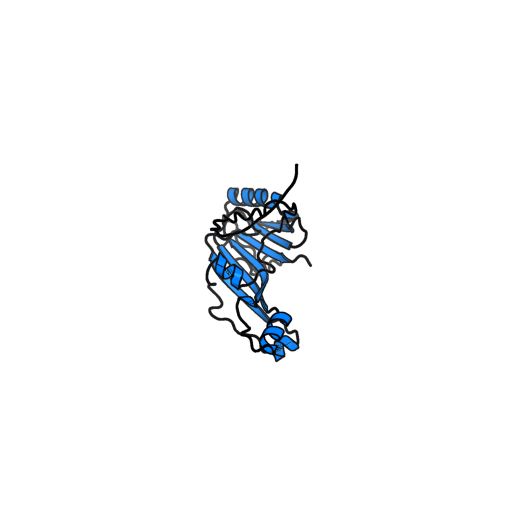 PHE A O 1
ATOM 730 N N . ARG A 1 99 ? -5.667 -0.721 11.570 1.00 91.31 99 ARG A N 1
ATOM 731 C CA . ARG A 1 99 ? -5.660 -0.570 13.019 1.00 91.31 99 ARG A CA 1
ATOM 732 C C . ARG A 1 99 ? -6.958 0.068 13.472 1.00 91.31 99 ARG A C 1
ATOM 734 O O . ARG A 1 99 ? -7.473 0.963 12.807 1.00 91.31 99 ARG A O 1
ATOM 741 N N . PHE A 1 100 ? -7.481 -0.377 14.608 1.00 89.50 100 PHE A N 1
ATOM 742 C CA . PHE A 1 100 ? -8.614 0.305 15.226 1.00 89.50 100 PHE A CA 1
ATOM 743 C C . PHE A 1 100 ? -8.212 1.712 15.679 1.00 89.50 100 PHE A C 1
ATOM 745 O O . PHE A 1 100 ? -7.208 1.876 16.378 1.00 89.50 100 PHE A O 1
ATOM 752 N N . ASP A 1 101 ? -9.021 2.714 15.333 1.00 85.69 101 ASP A N 1
ATOM 753 C CA . ASP A 1 101 ? -8.943 4.051 15.927 1.00 85.69 101 ASP A CA 1
ATOM 754 C C . ASP A 1 101 ? -9.368 3.961 17.399 1.00 85.69 101 ASP A C 1
ATOM 756 O O . ASP A 1 101 ? -10.530 4.160 17.742 1.00 85.69 101 ASP A O 1
ATOM 760 N N . GLY A 1 102 ? -8.431 3.590 18.275 1.00 85.06 102 GLY A N 1
ATOM 761 C CA . GLY A 1 102 ? -8.710 3.316 19.684 1.00 85.06 102 GLY A CA 1
ATOM 762 C C . GLY A 1 102 ? -9.472 4.442 20.393 1.00 85.06 102 GLY A C 1
ATOM 763 O O . GLY A 1 102 ? -10.510 4.158 20.992 1.00 85.06 102 GLY A O 1
ATOM 764 N N . PRO A 1 103 ? -9.037 5.713 20.292 1.00 87.31 103 PRO A N 1
ATOM 765 C CA . PRO A 1 103 ? -9.787 6.847 20.830 1.00 87.31 103 PRO A CA 1
ATOM 766 C C . PRO A 1 103 ? -11.194 6.993 20.236 1.00 87.31 103 PRO A C 1
ATOM 768 O O . PRO A 1 103 ? -12.145 7.256 20.973 1.00 87.31 103 PRO A O 1
ATOM 771 N N . GLY A 1 104 ? -11.348 6.826 18.919 1.00 87.19 104 GLY A N 1
ATOM 772 C CA . GLY A 1 104 ? -12.654 6.868 18.257 1.00 87.19 104 GLY A CA 1
ATOM 773 C C . GLY A 1 104 ? -13.596 5.764 18.739 1.00 87.19 104 GLY A C 1
ATOM 774 O O . GLY A 1 104 ? -14.738 6.042 19.107 1.00 87.19 104 GLY A O 1
ATOM 775 N N . VAL A 1 105 ? -13.092 4.533 18.809 1.00 89.50 105 VAL A N 1
ATOM 776 C CA . VAL A 1 105 ? -13.823 3.346 19.269 1.00 89.50 105 VAL A CA 1
ATOM 777 C C . VAL A 1 105 ? -14.240 3.486 20.730 1.00 89.50 105 VAL A C 1
ATOM 779 O O . VAL A 1 105 ? -15.395 3.220 21.055 1.00 89.50 105 VAL A O 1
ATOM 782 N N . LEU A 1 106 ? -13.345 3.944 21.609 1.00 90.44 106 LEU A N 1
ATOM 783 C CA . LEU A 1 106 ? -13.664 4.157 23.023 1.00 90.44 106 LEU A CA 1
ATOM 784 C C . LEU A 1 106 ? -14.793 5.176 23.201 1.00 90.44 106 LEU A C 1
ATOM 786 O O . LEU A 1 106 ? -15.749 4.885 23.915 1.00 90.44 106 LEU A O 1
ATOM 790 N N . ARG A 1 107 ? -14.745 6.311 22.489 1.00 91.12 107 ARG A N 1
ATOM 791 C CA . ARG A 1 107 ? -15.818 7.319 22.536 1.00 91.12 107 ARG A CA 1
ATOM 792 C C . ARG A 1 107 ? -17.168 6.766 22.081 1.00 91.12 107 ARG A C 1
ATOM 794 O O . ARG A 1 107 ? -18.185 7.119 22.669 1.00 91.12 107 ARG A O 1
ATOM 801 N N . LYS A 1 108 ? -17.196 5.909 21.053 1.00 91.38 108 LYS A N 1
ATOM 802 C CA . LYS A 1 108 ? -18.432 5.239 20.610 1.00 91.38 108 LYS A CA 1
ATOM 803 C C . LYS A 1 108 ? -18.985 4.323 21.700 1.00 91.38 108 LYS A C 1
ATOM 805 O O . LYS A 1 108 ? -20.162 4.412 22.035 1.00 91.38 108 LYS A O 1
ATOM 810 N N . ILE A 1 109 ? -18.123 3.499 22.299 1.00 89.44 109 ILE A N 1
ATOM 811 C CA . ILE A 1 109 ? -18.508 2.589 23.387 1.00 89.44 109 ILE A CA 1
ATOM 812 C C . ILE A 1 109 ? -19.058 3.374 24.587 1.00 89.44 109 ILE A C 1
ATOM 814 O O . ILE A 1 109 ? -20.093 3.005 25.133 1.00 89.44 109 ILE A O 1
ATOM 818 N N . GLU A 1 110 ? -18.415 4.478 24.970 1.00 90.81 110 GLU A N 1
ATOM 819 C CA . GLU A 1 110 ? -18.855 5.349 26.073 1.00 90.81 110 GLU A CA 1
ATOM 820 C C . GLU A 1 110 ? -20.230 5.984 25.829 1.00 90.81 110 GLU A C 1
ATOM 822 O O . GLU A 1 110 ? -20.970 6.235 26.778 1.00 90.81 110 GLU A O 1
ATOM 827 N N . ARG A 1 111 ? -20.599 6.203 24.564 1.00 93.62 111 ARG A N 1
ATOM 828 C CA . ARG A 1 111 ? -21.918 6.708 24.155 1.00 93.62 111 ARG A CA 1
ATOM 829 C C . ARG A 1 111 ? -22.971 5.609 23.980 1.00 93.62 111 ARG A C 1
ATOM 831 O O . ARG A 1 111 ? -24.107 5.919 23.634 1.00 93.62 111 ARG A O 1
ATOM 838 N N . GLY A 1 112 ? -22.617 4.339 24.196 1.00 89.75 112 GLY A N 1
ATOM 839 C CA . GLY A 1 112 ? -23.502 3.198 23.941 1.00 89.75 112 GLY A CA 1
ATOM 840 C C . GLY A 1 112 ? -23.724 2.910 22.451 1.00 89.75 112 GLY A C 1
ATOM 841 O O . GLY A 1 112 ? -24.681 2.226 22.090 1.00 89.75 112 GLY A O 1
ATOM 842 N N . GLU A 1 113 ? -22.863 3.432 21.576 1.00 91.00 113 GLU A N 1
ATOM 843 C CA . GLU A 1 113 ? -22.928 3.213 20.132 1.00 91.00 113 GLU A CA 1
ATOM 844 C C . GLU A 1 113 ? -22.259 1.887 19.734 1.00 91.00 113 GLU A C 1
ATOM 846 O O . GLU A 1 113 ? -21.375 1.360 20.417 1.00 91.00 113 GLU A O 1
ATOM 851 N N . ARG A 1 114 ? -22.640 1.355 18.567 1.00 86.56 114 ARG A N 1
ATOM 852 C CA . ARG A 1 114 ? -21.977 0.186 17.980 1.00 86.56 114 ARG A CA 1
ATOM 853 C C . ARG A 1 114 ? -20.551 0.554 17.552 1.00 86.56 114 ARG A C 1
ATOM 855 O O . ARG A 1 114 ? -20.358 1.471 16.757 1.00 86.56 114 ARG A O 1
ATOM 862 N N . ALA A 1 115 ? -19.572 -0.209 18.027 1.00 89.81 115 ALA A N 1
ATOM 863 C CA . ALA A 1 115 ? -18.157 -0.027 17.714 1.00 89.81 115 ALA A CA 1
ATOM 864 C C . ALA A 1 115 ? -17.501 -1.356 17.301 1.00 89.81 115 ALA A C 1
ATOM 866 O O . ALA A 1 115 ? -18.120 -2.417 17.394 1.00 89.81 115 ALA A O 1
ATOM 867 N N . GLY A 1 116 ? -16.251 -1.303 16.838 1.00 86.25 116 GLY A N 1
ATOM 868 C CA . GLY A 1 116 ? -15.521 -2.494 16.395 1.00 86.25 116 GLY A CA 1
ATOM 869 C C . GLY A 1 116 ? -15.882 -2.951 14.983 1.00 86.25 116 GLY A C 1
ATOM 870 O O . GLY A 1 116 ? -15.797 -4.138 14.678 1.00 86.25 116 GLY A O 1
ATOM 871 N N . THR A 1 117 ? -16.328 -2.018 14.149 1.00 90.62 117 THR A N 1
ATOM 872 C CA . THR A 1 117 ? -16.790 -2.230 12.774 1.00 90.62 117 THR A CA 1
ATOM 873 C C . THR A 1 117 ? -15.709 -1.861 11.753 1.00 90.62 117 THR A C 1
ATOM 875 O O . THR A 1 117 ? -14.692 -1.265 12.099 1.00 90.62 117 THR A O 1
ATOM 878 N N . TRP A 1 118 ? -15.943 -2.143 10.467 1.00 90.88 118 TRP A N 1
ATOM 879 C CA . TRP A 1 118 ? -15.036 -1.746 9.379 1.00 90.88 118 TRP A CA 1
ATOM 880 C C . TRP A 1 118 ? -14.804 -0.228 9.308 1.00 90.88 118 TRP A C 1
ATOM 882 O O . TRP A 1 118 ? -13.724 0.218 8.927 1.00 90.88 118 TRP A O 1
ATOM 892 N N . SER A 1 119 ? -15.782 0.574 9.744 1.00 91.00 119 SER A N 1
ATOM 893 C CA . SER A 1 119 ? -15.664 2.038 9.815 1.00 91.00 119 SER A CA 1
ATOM 894 C C . SER A 1 119 ? -14.710 2.527 10.912 1.00 91.00 119 SER A C 1
ATOM 896 O O . SER A 1 119 ? -14.266 3.676 10.885 1.00 91.00 119 SER A O 1
ATOM 898 N N . ASP A 1 120 ? -14.376 1.661 11.871 1.00 91.00 120 ASP A N 1
ATOM 899 C CA . ASP A 1 120 ? -13.491 1.960 12.999 1.00 91.00 120 ASP A CA 1
ATOM 900 C C . ASP A 1 120 ? -12.026 1.593 12.723 1.00 91.00 120 ASP A C 1
ATOM 902 O O . ASP A 1 120 ? -11.136 1.922 13.507 1.00 91.00 120 ASP A O 1
ATOM 906 N N . LEU A 1 121 ? -11.775 0.904 11.612 1.00 91.06 121 LEU A N 1
ATOM 907 C CA . LEU A 1 121 ? -10.448 0.532 11.150 1.00 91.06 121 LEU A CA 1
ATOM 908 C C . LEU A 1 121 ? -9.870 1.642 10.273 1.00 91.06 121 LEU A C 1
ATOM 910 O O . LEU A 1 121 ? -10.593 2.252 9.489 1.00 91.06 121 LEU A O 1
ATOM 914 N N . ARG A 1 122 ? -8.571 1.907 10.400 1.00 90.62 122 ARG A N 1
ATOM 915 C CA . ARG A 1 122 ? -7.798 2.836 9.564 1.00 90.62 122 ARG A CA 1
ATOM 916 C C . ARG A 1 122 ? -6.598 2.112 8.983 1.00 90.62 122 ARG A C 1
ATOM 918 O O . ARG A 1 122 ? -5.908 1.406 9.714 1.00 90.62 122 ARG A O 1
ATOM 925 N N . CYS A 1 123 ? -6.379 2.254 7.683 1.00 89.62 123 CYS A N 1
ATOM 926 C CA . CYS A 1 123 ? -5.262 1.611 7.003 1.00 89.62 123 CYS A CA 1
ATOM 927 C C . CYS A 1 123 ? -3.938 2.252 7.449 1.00 89.62 123 CYS A C 1
ATOM 929 O O . CYS A 1 123 ? -3.777 3.470 7.360 1.00 89.62 123 CYS A O 1
ATOM 931 N N . ASP A 1 124 ? -2.995 1.441 7.923 1.00 88.12 124 ASP A N 1
ATOM 932 C CA . ASP A 1 124 ? -1.629 1.872 8.235 1.00 88.12 124 ASP A CA 1
ATOM 933 C C . ASP A 1 124 ? -0.725 1.747 7.003 1.00 88.12 124 ASP A C 1
ATOM 935 O O . ASP A 1 124 ? 0.067 2.645 6.706 1.00 88.12 124 ASP A O 1
ATOM 939 N N . PHE A 1 125 ? -0.847 0.629 6.284 1.00 88.50 125 PHE A N 1
ATOM 940 C CA . PHE A 1 125 ? -0.142 0.392 5.033 1.00 88.50 125 PHE A CA 1
ATOM 941 C C . PHE A 1 125 ? -0.899 -0.577 4.128 1.00 88.50 125 PHE A C 1
ATOM 943 O O . PHE A 1 125 ? -1.590 -1.482 4.599 1.00 88.50 125 PHE A O 1
ATOM 950 N N . GLU A 1 126 ? -0.676 -0.444 2.827 1.00 88.81 126 GLU A N 1
ATOM 951 C CA . GLU A 1 126 ? -1.144 -1.363 1.790 1.00 88.81 126 GLU A CA 1
ATOM 952 C C . GLU A 1 126 ? 0.040 -2.075 1.133 1.00 88.81 126 GLU A C 1
ATOM 954 O O . GLU A 1 126 ? 1.147 -1.537 1.089 1.00 88.81 126 GLU A O 1
ATOM 959 N N . ASN A 1 127 ? -0.201 -3.267 0.593 1.00 88.88 127 ASN A N 1
ATOM 960 C CA . ASN A 1 127 ? 0.687 -3.933 -0.348 1.00 88.88 127 ASN A CA 1
ATOM 961 C C . ASN A 1 127 ? -0.137 -4.437 -1.534 1.00 88.88 127 ASN A C 1
ATOM 963 O O . ASN A 1 127 ? -1.174 -5.068 -1.333 1.00 88.88 127 ASN A O 1
ATOM 967 N N . LEU A 1 128 ? 0.348 -4.212 -2.749 1.00 89.75 128 LEU A N 1
ATOM 968 C CA . LEU A 1 128 ? -0.117 -4.864 -3.965 1.00 89.75 128 LEU A CA 1
ATOM 969 C C . LEU A 1 128 ? 0.950 -5.844 -4.436 1.00 89.75 128 LEU A C 1
ATOM 971 O O . LEU A 1 128 ? 2.120 -5.480 -4.532 1.00 89.75 128 LEU A O 1
ATOM 975 N N . PHE A 1 129 ? 0.521 -7.044 -4.807 1.00 88.38 129 PHE A N 1
ATOM 976 C CA . PHE A 1 129 ? 1.325 -8.039 -5.511 1.00 88.38 129 PHE A CA 1
ATOM 977 C C . PHE A 1 129 ? 0.694 -8.298 -6.871 1.00 88.38 129 PHE A C 1
ATOM 979 O O . PHE A 1 129 ? -0.475 -8.689 -6.942 1.00 88.38 129 PHE A O 1
ATOM 986 N N . THR A 1 130 ? 1.438 -8.038 -7.941 1.00 90.00 130 THR A N 1
ATOM 987 C CA . THR A 1 130 ? 0.916 -8.048 -9.313 1.00 90.00 130 THR A CA 1
ATOM 988 C C . THR A 1 130 ? 1.988 -8.484 -10.310 1.00 90.00 130 THR A C 1
ATOM 990 O O . THR A 1 130 ? 3.161 -8.656 -9.961 1.00 90.00 130 THR A O 1
ATOM 993 N N . THR A 1 131 ? 1.566 -8.664 -11.557 1.00 90.75 131 THR A N 1
ATOM 994 C CA . THR A 1 131 ? 2.435 -8.977 -12.682 1.00 90.75 131 THR A CA 1
ATOM 995 C C . THR A 1 131 ? 2.299 -7.901 -13.750 1.00 90.75 131 THR A C 1
ATOM 997 O O . THR A 1 131 ? 1.194 -7.631 -14.215 1.00 90.75 131 THR A O 1
ATOM 1000 N N . LEU A 1 132 ? 3.421 -7.315 -14.163 1.00 92.69 132 LEU A N 1
ATOM 1001 C CA . LEU A 1 132 ? 3.500 -6.337 -15.248 1.00 92.69 132 LEU A CA 1
ATOM 1002 C C . LEU A 1 132 ? 4.503 -6.806 -16.308 1.00 92.69 132 LEU A C 1
ATOM 1004 O O . LEU A 1 132 ? 5.568 -7.326 -15.982 1.00 92.69 132 LEU A O 1
ATOM 1008 N N . SER A 1 133 ? 4.192 -6.575 -17.581 1.00 94.50 133 SER A N 1
ATOM 1009 C CA . SER A 1 133 ? 5.194 -6.593 -18.655 1.00 94.50 133 SER A CA 1
ATOM 1010 C C . SER A 1 133 ? 6.162 -5.408 -18.537 1.00 94.50 133 SER A C 1
ATOM 1012 O O . SER A 1 133 ? 5.851 -4.413 -17.877 1.00 94.50 133 SER A O 1
ATOM 1014 N N . ASP A 1 134 ? 7.293 -5.462 -19.249 1.00 95.25 134 ASP A N 1
ATOM 1015 C CA . ASP A 1 134 ? 8.251 -4.347 -19.290 1.00 95.25 134 ASP A CA 1
ATOM 1016 C C . ASP A 1 134 ? 7.579 -3.043 -19.744 1.00 95.25 134 ASP A C 1
ATOM 1018 O O . ASP A 1 134 ? 7.763 -1.999 -19.121 1.00 95.25 134 ASP A O 1
ATOM 1022 N N . ALA A 1 135 ? 6.736 -3.102 -20.779 1.00 96.38 135 ALA A N 1
ATOM 1023 C CA . ALA A 1 135 ? 6.015 -1.937 -21.287 1.00 96.38 135 ALA A CA 1
ATOM 1024 C C . ALA A 1 135 ? 5.050 -1.348 -20.244 1.00 96.38 135 ALA A C 1
ATOM 1026 O O . ALA A 1 135 ? 5.016 -0.132 -20.049 1.00 96.38 135 ALA A O 1
ATOM 1027 N N . GLN A 1 136 ? 4.303 -2.202 -19.537 1.00 95.94 136 GLN A N 1
ATOM 1028 C CA . GLN A 1 136 ? 3.408 -1.764 -18.464 1.00 95.94 136 GLN A CA 1
ATOM 1029 C C . GLN A 1 136 ? 4.180 -1.154 -17.294 1.00 95.94 136 GLN A C 1
ATOM 1031 O O . GLN A 1 136 ? 3.727 -0.170 -16.717 1.00 95.94 136 GLN A O 1
ATOM 1036 N N . PHE A 1 137 ? 5.350 -1.695 -16.953 1.00 96.19 137 PHE A N 1
ATOM 1037 C CA . PHE A 1 137 ? 6.174 -1.122 -15.897 1.00 96.19 137 PHE A CA 1
ATOM 1038 C C . PHE A 1 137 ? 6.773 0.235 -16.291 1.00 96.19 137 PHE A C 1
ATOM 1040 O O . PHE A 1 137 ? 6.782 1.160 -15.480 1.00 96.19 137 PHE A O 1
ATOM 1047 N N . GLN A 1 138 ? 7.212 0.404 -17.542 1.00 96.38 138 GLN A N 1
ATOM 1048 C CA . GLN A 1 138 ? 7.650 1.718 -18.027 1.00 96.38 138 GLN A CA 1
ATOM 1049 C C . GLN A 1 138 ? 6.513 2.745 -17.998 1.00 96.38 138 GLN A C 1
ATOM 1051 O O . GLN A 1 138 ? 6.740 3.898 -17.636 1.00 96.38 138 GLN A O 1
ATOM 1056 N N . GLU A 1 139 ? 5.289 2.340 -18.336 1.00 96.44 139 GLU A N 1
ATOM 1057 C CA . GLU A 1 139 ? 4.119 3.213 -18.223 1.00 96.44 139 GLU A CA 1
ATOM 1058 C C . GLU A 1 139 ? 3.808 3.571 -16.766 1.00 96.44 139 GLU A C 1
ATOM 1060 O O . GLU A 1 139 ? 3.604 4.740 -16.443 1.00 96.44 139 GLU A O 1
ATOM 1065 N N . PHE A 1 140 ? 3.861 2.592 -15.862 1.00 95.44 140 PHE A N 1
ATOM 1066 C CA . PHE A 1 140 ? 3.719 2.817 -14.427 1.00 95.44 140 PHE A CA 1
ATOM 1067 C C . PHE A 1 140 ? 4.706 3.878 -13.912 1.00 95.44 140 PHE A C 1
ATOM 1069 O O . PHE A 1 140 ? 4.290 4.819 -13.234 1.00 95.44 140 PHE A O 1
ATOM 1076 N N . LEU A 1 141 ? 5.989 3.781 -14.285 1.00 95.69 141 LEU A N 1
ATOM 1077 C CA . LEU A 1 141 ? 7.007 4.762 -13.895 1.00 95.69 141 LEU A CA 1
ATOM 1078 C C . LEU A 1 141 ? 6.684 6.173 -14.406 1.00 95.69 141 LEU A C 1
ATOM 1080 O O . LEU A 1 141 ? 6.802 7.127 -13.640 1.00 95.69 141 LEU A O 1
ATOM 1084 N N . LYS A 1 142 ? 6.226 6.315 -15.656 1.00 95.19 142 LYS A N 1
ATOM 1085 C CA . LYS A 1 142 ? 5.819 7.619 -16.213 1.00 95.19 142 LYS A CA 1
ATOM 1086 C C . LYS A 1 142 ? 4.634 8.217 -15.460 1.00 95.19 142 LYS A C 1
ATOM 1088 O O . LYS A 1 142 ? 4.635 9.401 -15.135 1.00 95.19 142 LYS A O 1
ATOM 1093 N N . LEU A 1 143 ? 3.621 7.404 -15.158 1.00 93.56 143 LEU A N 1
ATOM 1094 C CA . LEU A 1 143 ? 2.436 7.859 -14.430 1.00 93.56 143 LEU A CA 1
ATOM 1095 C C . LEU A 1 143 ? 2.775 8.313 -13.007 1.00 93.56 143 LEU A C 1
ATOM 1097 O O . LEU A 1 143 ? 2.179 9.277 -12.516 1.00 93.56 143 LEU A O 1
ATOM 1101 N N . MET A 1 144 ? 3.745 7.660 -12.359 1.00 92.88 144 MET A N 1
ATOM 1102 C CA . MET A 1 144 ? 4.213 8.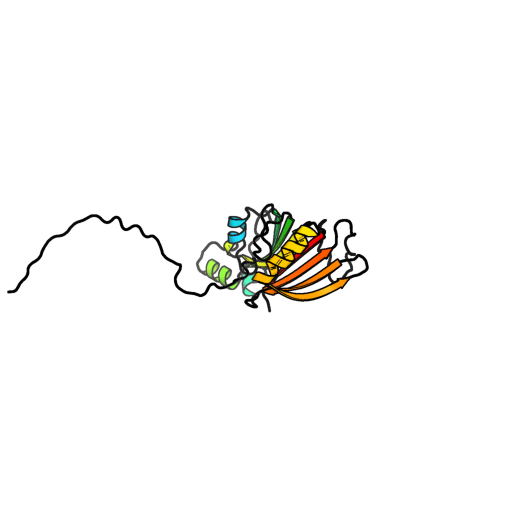061 -11.034 1.00 92.88 144 MET A CA 1
ATOM 1103 C C . MET A 1 144 ? 4.738 9.494 -11.006 1.00 92.88 144 MET A C 1
ATOM 1105 O O . MET A 1 144 ? 4.409 10.218 -10.070 1.00 92.88 144 MET A O 1
ATOM 1109 N N . GLU A 1 145 ? 5.480 9.936 -12.025 1.00 89.56 145 GLU A N 1
ATOM 1110 C CA . GLU A 1 145 ? 6.135 11.255 -12.047 1.00 89.56 145 GLU A CA 1
ATOM 1111 C C . GLU A 1 145 ? 5.167 12.425 -11.809 1.00 89.56 145 GLU A C 1
ATOM 1113 O O . GLU A 1 145 ? 5.568 13.480 -11.304 1.00 89.56 145 GLU A O 1
ATOM 1118 N N . LYS A 1 146 ? 3.876 12.238 -12.109 1.00 87.62 146 LYS A N 1
ATOM 1119 C CA . LYS A 1 146 ? 2.836 13.244 -11.883 1.00 87.62 146 LYS A CA 1
ATOM 1120 C C . LYS A 1 146 ? 2.641 13.571 -10.400 1.00 87.62 146 LYS A C 1
ATOM 1122 O O . LYS A 1 146 ? 2.614 14.744 -10.044 1.00 87.62 146 LYS A O 1
ATOM 1127 N N . ASN A 1 147 ? 2.535 12.556 -9.542 1.00 89.62 147 ASN A N 1
ATOM 1128 C CA . ASN A 1 147 ? 2.121 12.709 -8.136 1.00 89.62 147 ASN A CA 1
ATOM 1129 C C . ASN A 1 147 ? 3.143 12.165 -7.124 1.00 89.62 147 ASN A C 1
ATOM 1131 O O . ASN A 1 147 ? 2.998 12.387 -5.922 1.00 89.62 147 ASN A O 1
ATOM 1135 N N . TRP A 1 148 ? 4.185 11.492 -7.602 1.00 94.25 148 TRP A N 1
ATOM 1136 C CA . TRP A 1 148 ? 5.216 10.842 -6.807 1.00 94.25 148 TRP A CA 1
ATOM 1137 C C . TRP A 1 148 ? 6.605 11.243 -7.296 1.00 94.25 148 TRP A C 1
ATOM 1139 O O . TRP A 1 148 ? 6.824 11.521 -8.476 1.00 94.25 148 TRP A O 1
ATOM 1149 N N . LEU A 1 149 ? 7.555 11.257 -6.369 1.00 94.88 149 LEU A N 1
ATOM 1150 C CA . LEU A 1 149 ? 8.970 11.459 -6.634 1.00 94.88 149 LEU A CA 1
ATOM 1151 C C . LEU A 1 149 ? 9.725 10.194 -6.237 1.00 94.88 149 LEU A C 1
ATOM 1153 O O . LEU A 1 149 ? 9.736 9.835 -5.062 1.00 94.88 149 LEU A O 1
ATOM 1157 N N . ILE A 1 150 ? 10.377 9.539 -7.200 1.00 96.38 150 ILE A N 1
ATOM 1158 C CA . ILE A 1 150 ? 11.309 8.443 -6.911 1.00 96.38 150 ILE A CA 1
ATOM 1159 C C . ILE A 1 150 ? 12.562 9.048 -6.279 1.00 96.38 150 ILE A C 1
ATOM 1161 O O . ILE A 1 150 ? 13.273 9.821 -6.919 1.00 96.38 150 ILE A O 1
ATOM 1165 N N . THR A 1 151 ? 12.826 8.696 -5.027 1.00 96.44 151 THR A N 1
ATOM 1166 C CA . THR A 1 151 ? 13.945 9.219 -4.235 1.00 96.44 151 THR A CA 1
ATOM 1167 C C . THR A 1 151 ? 15.166 8.312 -4.303 1.00 96.44 151 THR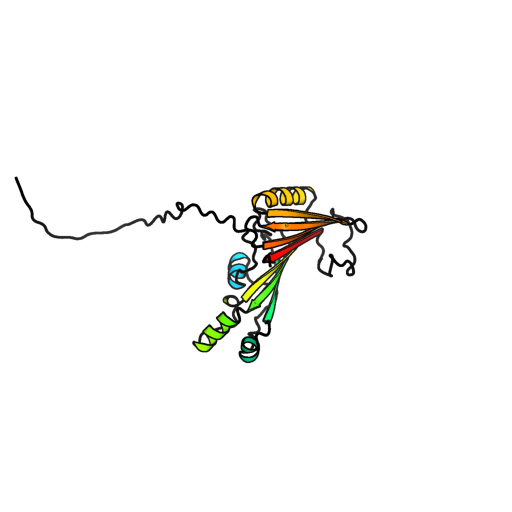 A C 1
ATOM 1169 O O . THR A 1 151 ? 16.291 8.791 -4.163 1.00 96.44 151 THR A O 1
ATOM 1172 N N . LYS A 1 152 ? 14.971 7.010 -4.543 1.00 96.56 152 LYS A N 1
ATOM 1173 C CA . LYS A 1 152 ? 16.063 6.036 -4.605 1.00 96.56 152 LYS A CA 1
ATOM 1174 C C . LYS A 1 152 ? 15.746 4.884 -5.549 1.00 96.56 152 LYS A C 1
ATOM 1176 O O . LYS A 1 152 ? 14.600 4.456 -5.669 1.00 96.56 152 LYS A O 1
ATOM 1181 N N . LYS A 1 153 ? 16.792 4.392 -6.216 1.00 96.38 153 LYS A N 1
ATOM 1182 C CA . LYS A 1 153 ? 16.785 3.195 -7.064 1.00 96.38 153 LYS A CA 1
ATOM 1183 C C . LYS A 1 153 ? 17.949 2.310 -6.636 1.00 96.38 153 LYS A C 1
ATOM 1185 O O . LYS A 1 153 ? 19.087 2.775 -6.602 1.00 96.38 153 LYS A O 1
ATOM 1190 N N . THR A 1 154 ? 17.677 1.059 -6.302 1.00 94.56 154 THR A N 1
ATOM 1191 C CA . THR A 1 154 ? 18.684 0.103 -5.838 1.00 94.56 154 THR A CA 1
ATOM 1192 C C . THR A 1 154 ? 18.624 -1.145 -6.714 1.00 94.56 154 THR A C 1
ATOM 1194 O O . THR A 1 154 ? 17.661 -1.905 -6.611 1.00 94.56 154 THR A O 1
ATOM 1197 N N . PRO A 1 155 ? 19.598 -1.337 -7.621 1.00 93.69 155 PRO A N 1
ATOM 1198 C CA . PRO A 1 155 ? 19.675 -2.541 -8.432 1.00 93.69 155 PRO A CA 1
ATOM 1199 C C . PRO A 1 155 ? 20.214 -3.715 -7.605 1.00 93.69 155 PRO A C 1
ATOM 1201 O O . PRO A 1 155 ? 21.170 -3.571 -6.845 1.00 93.69 155 PRO A O 1
ATOM 1204 N N . HIS A 1 156 ? 19.616 -4.882 -7.804 1.00 89.38 156 HIS A N 1
ATOM 1205 C CA . HIS A 1 156 ? 20.038 -6.174 -7.276 1.00 89.38 156 HIS A CA 1
ATOM 1206 C C . HIS A 1 156 ? 20.420 -7.079 -8.448 1.00 89.38 156 HIS A C 1
ATOM 1208 O O . HIS A 1 156 ? 19.860 -6.943 -9.536 1.00 89.38 156 HIS A O 1
ATOM 1214 N N . VAL A 1 157 ? 21.392 -7.971 -8.242 1.00 86.56 157 VAL A N 1
ATOM 1215 C CA . VAL A 1 157 ? 22.023 -8.739 -9.332 1.00 86.56 157 VAL A CA 1
ATOM 1216 C C . VAL A 1 157 ? 21.700 -10.232 -9.321 1.00 86.56 157 VAL A C 1
ATOM 1218 O O . VAL A 1 157 ? 21.759 -10.848 -10.379 1.00 86.56 157 VAL A O 1
ATOM 1221 N N . ASP A 1 158 ? 21.330 -10.809 -8.175 1.00 84.62 158 ASP A N 1
ATOM 1222 C CA . ASP A 1 158 ? 21.093 -12.251 -8.048 1.00 84.62 158 ASP A CA 1
ATOM 1223 C C . ASP A 1 158 ? 19.948 -12.567 -7.057 1.00 84.62 158 ASP A C 1
ATOM 1225 O O . ASP A 1 158 ? 20.170 -12.564 -5.842 1.00 84.62 158 ASP A O 1
ATOM 1229 N N . PRO A 1 159 ? 18.710 -12.799 -7.545 1.00 84.88 159 PRO A N 1
ATOM 1230 C CA . PRO A 1 159 ? 18.264 -12.612 -8.929 1.00 84.88 159 PRO A CA 1
ATOM 1231 C C . PRO A 1 159 ? 18.126 -11.116 -9.296 1.00 84.88 159 PRO A C 1
ATOM 1233 O O . PRO A 1 159 ? 17.982 -10.273 -8.406 1.00 84.88 159 PRO A O 1
ATOM 1236 N N . PRO A 1 160 ? 18.149 -10.747 -10.593 1.00 90.56 160 PRO A N 1
ATOM 1237 C CA . PRO A 1 160 ? 18.129 -9.348 -11.003 1.00 90.56 160 PRO A CA 1
ATOM 1238 C C . PRO A 1 160 ? 16.763 -8.677 -10.804 1.00 90.56 160 PRO A C 1
ATOM 1240 O O . PRO A 1 160 ? 15.760 -9.064 -11.405 1.00 90.56 160 PRO A O 1
ATOM 1243 N N . TYR A 1 161 ? 16.727 -7.615 -10.002 1.00 91.75 161 TYR A N 1
ATOM 1244 C CA . TYR A 1 161 ? 15.555 -6.751 -9.836 1.00 91.75 161 TYR A CA 1
ATOM 1245 C C . TYR A 1 161 ? 15.980 -5.343 -9.412 1.00 91.75 161 TYR A C 1
ATOM 1247 O O . TYR A 1 161 ? 17.117 -5.122 -9.007 1.00 91.75 161 TYR A O 1
ATOM 1255 N N . THR A 1 162 ? 15.082 -4.365 -9.504 1.00 93.50 162 THR A N 1
ATOM 1256 C CA . THR A 1 162 ? 15.328 -3.023 -8.950 1.00 93.50 162 THR A CA 1
ATOM 1257 C C . THR A 1 162 ? 14.309 -2.713 -7.869 1.00 93.50 162 THR A C 1
ATOM 1259 O O . THR A 1 162 ? 13.108 -2.872 -8.090 1.00 93.50 162 THR A O 1
ATOM 1262 N N . LEU A 1 163 ? 14.793 -2.272 -6.710 1.00 93.00 163 LEU A N 1
ATOM 1263 C CA . LEU A 1 163 ? 13.989 -1.670 -5.655 1.00 93.00 163 LEU A CA 1
ATOM 1264 C C . LEU A 1 163 ? 13.929 -0.157 -5.868 1.00 93.00 163 LEU A C 1
ATOM 1266 O O . LEU A 1 163 ? 14.936 0.489 -6.160 1.00 93.00 163 LEU A O 1
ATOM 1270 N N . TYR A 1 164 ? 12.747 0.402 -5.688 1.00 95.12 164 TYR A N 1
ATOM 1271 C CA . TYR A 1 164 ? 12.469 1.818 -5.794 1.00 95.12 164 TYR A CA 1
ATOM 1272 C C . TYR A 1 164 ? 11.874 2.301 -4.480 1.00 95.12 164 TYR A C 1
ATOM 1274 O O . TYR A 1 164 ? 10.980 1.667 -3.918 1.00 95.12 164 TYR A O 1
ATOM 1282 N N . GLU A 1 165 ? 12.344 3.454 -4.030 1.00 95.56 1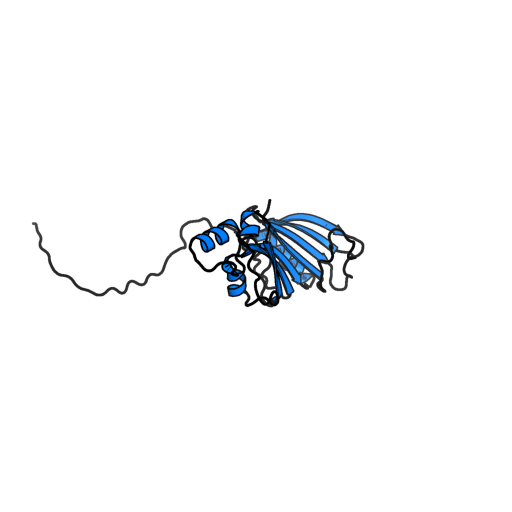65 GLU A N 1
ATOM 1283 C CA . GLU A 1 165 ? 11.718 4.214 -2.955 1.00 95.56 165 GLU A CA 1
ATOM 1284 C C . GLU A 1 165 ? 11.166 5.502 -3.563 1.00 95.56 165 GLU A C 1
ATOM 1286 O O . GLU A 1 165 ? 11.803 6.126 -4.421 1.00 95.56 165 GLU A O 1
ATOM 1291 N N . ALA A 1 166 ? 9.969 5.891 -3.144 1.00 95.81 166 ALA A N 1
ATOM 1292 C CA . ALA A 1 166 ? 9.321 7.107 -3.594 1.00 95.81 166 ALA A CA 1
ATOM 1293 C C . ALA A 1 166 ? 8.578 7.796 -2.450 1.00 95.81 166 ALA A C 1
ATOM 1295 O O . ALA A 1 166 ? 8.148 7.165 -1.485 1.00 95.81 166 ALA A O 1
ATOM 1296 N N . ILE A 1 167 ? 8.395 9.103 -2.586 1.00 95.25 167 ILE A N 1
ATOM 1297 C CA . ILE A 1 167 ? 7.571 9.920 -1.697 1.00 95.25 167 ILE A CA 1
ATOM 1298 C C . ILE A 1 167 ? 6.484 10.605 -2.522 1.00 95.25 167 ILE A C 1
ATOM 1300 O O . ILE A 1 167 ? 6.723 10.989 -3.673 1.00 95.25 167 ILE A O 1
ATOM 1304 N N . SER A 1 168 ? 5.278 10.726 -1.976 1.00 93.88 168 SER A N 1
ATOM 1305 C CA . SER A 1 168 ? 4.234 11.525 -2.610 1.00 93.88 168 SER A CA 1
ATOM 1306 C C . SER A 1 168 ? 4.677 12.986 -2.660 1.00 93.88 168 SER A C 1
ATOM 1308 O O . SER A 1 168 ? 5.419 13.462 -1.799 1.00 93.88 168 SER A O 1
ATOM 1310 N N . ARG A 1 169 ? 4.235 13.728 -3.677 1.00 91.19 169 ARG A N 1
ATOM 1311 C CA . ARG A 1 169 ? 4.627 15.139 -3.831 1.00 91.19 169 ARG A CA 1
ATOM 1312 C C . ARG A 1 169 ? 4.128 16.039 -2.700 1.00 91.19 169 ARG A C 1
ATOM 1314 O O . ARG A 1 169 ? 4.739 17.070 -2.450 1.00 91.19 169 ARG A O 1
ATOM 1321 N N . ASP A 1 170 ? 3.058 15.645 -2.014 1.00 88.81 170 ASP A N 1
ATOM 1322 C CA . ASP A 1 170 ? 2.576 16.314 -0.800 1.00 88.81 170 ASP A CA 1
ATOM 1323 C C . ASP A 1 170 ? 3.355 15.916 0.473 1.00 88.81 170 ASP A C 1
ATOM 1325 O O . ASP A 1 170 ? 3.093 16.453 1.546 1.00 88.81 170 ASP A O 1
ATOM 1329 N N . GLY A 1 171 ? 4.306 14.981 0.368 1.00 90.69 171 GLY A N 1
ATOM 1330 C CA . GLY A 1 171 ? 5.145 14.508 1.468 1.00 90.69 171 GLY A CA 1
ATOM 1331 C C . GLY A 1 171 ? 4.436 13.610 2.482 1.00 90.69 171 GLY A C 1
ATOM 1332 O O . GLY A 1 171 ? 5.062 13.205 3.456 1.00 90.69 171 GLY A O 1
ATOM 1333 N N . THR A 1 172 ? 3.155 13.292 2.290 1.00 90.44 172 THR A N 1
ATOM 1334 C CA . THR A 1 172 ? 2.342 12.586 3.296 1.00 90.44 172 THR A CA 1
ATOM 1335 C C . THR A 1 172 ? 2.492 11.068 3.258 1.00 90.44 172 THR A C 1
ATOM 1337 O O . THR A 1 172 ? 2.207 10.388 4.249 1.00 90.44 172 THR A O 1
ATOM 1340 N N . LEU A 1 173 ? 2.957 10.518 2.137 1.00 92.88 173 LEU A N 1
ATOM 1341 C CA . LEU A 1 173 ? 3.068 9.087 1.905 1.00 92.88 173 LEU A CA 1
ATOM 1342 C C . LEU A 1 173 ? 4.453 8.722 1.384 1.00 92.88 173 LEU A C 1
ATOM 1344 O O . LEU A 1 173 ? 5.056 9.438 0.587 1.00 92.88 173 LEU A O 1
ATOM 1348 N N . LYS A 1 174 ? 4.920 7.540 1.780 1.00 93.94 174 LYS A N 1
ATOM 1349 C CA . LYS A 1 174 ? 6.076 6.871 1.188 1.00 93.94 174 LYS A CA 1
ATOM 1350 C C . LYS A 1 174 ? 5.642 5.576 0.521 1.00 93.94 174 LYS A C 1
ATOM 1352 O O . LYS A 1 174 ? 4.767 4.866 1.024 1.00 93.94 174 LYS A O 1
ATOM 1357 N N . ALA A 1 175 ? 6.289 5.272 -0.592 1.00 94.00 175 ALA A N 1
ATOM 1358 C CA . ALA A 1 175 ? 6.109 4.045 -1.333 1.00 94.00 175 ALA A CA 1
ATOM 1359 C C . ALA A 1 175 ? 7.437 3.314 -1.493 1.00 94.00 175 ALA A C 1
ATOM 1361 O O . ALA A 1 175 ? 8.481 3.924 -1.719 1.00 94.00 175 ALA A O 1
ATOM 1362 N N . GLU A 1 176 ? 7.370 1.996 -1.403 1.00 93.25 176 GLU A N 1
ATOM 1363 C CA . GLU A 1 176 ? 8.459 1.095 -1.760 1.00 93.25 176 GLU A CA 1
ATOM 1364 C C . GLU A 1 176 ? 7.900 0.123 -2.786 1.00 93.25 176 GLU A C 1
ATOM 1366 O O . GLU A 1 176 ? 6.813 -0.422 -2.594 1.00 93.25 176 GLU A O 1
ATOM 1371 N N . PHE A 1 177 ? 8.594 -0.079 -3.893 1.00 93.00 177 PHE A N 1
ATOM 1372 C CA . PHE A 1 177 ? 8.150 -1.027 -4.902 1.00 93.00 177 PHE A CA 1
ATOM 1373 C C . PHE A 1 177 ? 9.334 -1.653 -5.603 1.00 93.00 177 PHE A C 1
ATOM 1375 O O . PHE A 1 177 ? 10.423 -1.085 -5.639 1.00 93.00 177 PHE A O 1
ATOM 1382 N N . SER A 1 178 ? 9.134 -2.829 -6.179 1.00 92.31 178 SER A N 1
ATOM 1383 C CA . SER A 1 178 ? 10.173 -3.457 -6.984 1.00 92.31 178 SER A CA 1
ATOM 1384 C C . SER A 1 178 ? 9.644 -3.969 -8.303 1.00 92.31 178 SER A C 1
ATOM 1386 O O . SER A 1 178 ? 8.450 -4.231 -8.456 1.00 92.31 178 SER A O 1
ATOM 1388 N N . TYR A 1 179 ? 10.576 -4.142 -9.229 1.00 93.62 179 TYR A N 1
ATOM 1389 C CA . TYR A 1 179 ? 10.327 -4.754 -10.516 1.00 93.62 179 TYR A CA 1
ATOM 1390 C C . TYR A 1 179 ? 11.439 -5.732 -10.854 1.00 93.62 179 TYR A C 1
ATOM 1392 O O . TYR A 1 179 ? 12.623 -5.390 -10.765 1.00 93.62 179 TYR A O 1
ATOM 1400 N N . ARG A 1 180 ? 11.044 -6.926 -11.290 1.00 91.56 180 ARG A N 1
ATOM 1401 C CA . ARG A 1 180 ? 11.911 -7.857 -12.012 1.00 91.56 180 ARG A CA 1
ATOM 1402 C C . ARG A 1 180 ? 11.308 -8.150 -13.377 1.00 91.56 180 ARG A C 1
ATOM 1404 O O . ARG A 1 180 ? 10.089 -8.256 -13.505 1.00 91.56 180 ARG A O 1
ATOM 1411 N N . THR A 1 181 ? 12.145 -8.301 -14.394 1.00 92.00 181 THR A N 1
ATOM 1412 C CA . THR A 1 181 ? 11.678 -8.690 -15.729 1.00 92.00 181 THR A CA 1
ATOM 1413 C C . THR A 1 181 ? 10.932 -10.033 -15.656 1.00 92.00 181 THR A C 1
ATOM 1415 O O . THR A 1 181 ? 11.347 -10.917 -14.896 1.00 92.00 181 THR A O 1
ATOM 1418 N N . PRO A 1 182 ? 9.820 -10.216 -16.396 1.00 90.06 182 PRO A N 1
ATOM 1419 C CA . PRO A 1 182 ? 9.115 -11.491 -16.451 1.00 90.06 182 PRO A CA 1
ATOM 1420 C C . PRO A 1 182 ? 10.057 -12.662 -16.758 1.00 90.06 182 PRO A C 1
ATOM 1422 O O . PRO A 1 182 ? 10.931 -12.562 -17.614 1.00 90.06 182 PRO A O 1
ATOM 1425 N N . GLY A 1 183 ? 9.879 -13.776 -16.047 1.00 86.38 183 GLY A N 1
ATOM 1426 C CA . GLY A 1 183 ? 10.743 -14.956 -16.162 1.00 86.38 183 GLY A CA 1
ATOM 1427 C C . GLY A 1 183 ? 11.972 -14.942 -15.248 1.00 86.38 183 GLY A C 1
ATOM 1428 O O . GLY A 1 183 ? 12.568 -15.996 -15.040 1.00 86.38 183 GLY A O 1
ATOM 1429 N N . VAL A 1 184 ? 12.321 -13.806 -14.634 1.00 87.75 184 VAL A N 1
ATOM 1430 C CA . VAL A 1 184 ? 13.342 -13.776 -13.580 1.00 87.75 184 VAL A CA 1
ATOM 1431 C C . VAL A 1 184 ? 12.791 -14.439 -12.304 1.00 87.75 184 VAL A C 1
ATOM 1433 O O . VAL A 1 184 ? 11.695 -14.069 -11.854 1.00 87.75 184 VAL A O 1
ATOM 1436 N N . PRO A 1 185 ? 13.528 -15.390 -11.693 1.00 84.81 185 PRO A N 1
ATOM 1437 C CA . PRO A 1 185 ? 13.123 -16.025 -10.444 1.00 84.81 185 PRO A CA 1
ATOM 1438 C C . PRO A 1 185 ? 12.882 -15.016 -9.320 1.00 84.81 185 PRO A C 1
ATOM 1440 O O . PRO A 1 185 ? 13.506 -13.956 -9.255 1.00 84.81 185 PRO A O 1
ATOM 1443 N N . SER A 1 186 ? 11.979 -15.356 -8.405 1.00 77.94 186 SER A N 1
ATOM 1444 C CA . SER A 1 186 ? 11.788 -14.563 -7.194 1.00 77.94 186 SER A CA 1
ATOM 1445 C C . SER A 1 186 ? 13.046 -14.609 -6.311 1.00 77.94 186 SER A C 1
ATOM 1447 O O . SER A 1 186 ? 13.648 -15.680 -6.193 1.00 77.94 186 SER A O 1
ATOM 1449 N N . PRO A 1 187 ? 13.439 -13.492 -5.668 1.00 77.06 187 PRO A N 1
ATOM 1450 C CA . PRO A 1 187 ? 14.505 -13.505 -4.670 1.00 77.06 187 PRO A CA 1
ATOM 1451 C C . PRO A 1 187 ? 14.243 -14.480 -3.514 1.00 77.06 187 PRO A C 1
ATOM 1453 O O . PRO A 1 187 ? 13.123 -14.934 -3.282 1.00 77.06 187 PRO A O 1
ATOM 1456 N N . SER A 1 188 ? 15.299 -14.825 -2.780 1.00 70.69 188 SER A N 1
ATOM 1457 C CA . SER A 1 188 ? 15.200 -15.700 -1.609 1.00 70.69 188 SER A CA 1
ATOM 1458 C C . SER A 1 188 ? 14.350 -15.068 -0.505 1.00 70.69 188 SER A C 1
ATOM 1460 O O . SER A 1 188 ? 14.442 -13.869 -0.263 1.00 70.69 188 SER A O 1
ATOM 1462 N N . ALA A 1 189 ? 13.613 -15.890 0.256 1.00 67.69 189 ALA A N 1
ATOM 1463 C CA . ALA A 1 189 ? 12.915 -15.477 1.482 1.00 67.69 189 ALA A CA 1
ATOM 1464 C C . ALA A 1 189 ? 13.815 -14.707 2.474 1.00 67.69 189 ALA A C 1
ATOM 1466 O O . ALA A 1 189 ? 13.315 -13.872 3.225 1.00 67.69 189 ALA A O 1
ATOM 1467 N N . ASN A 1 190 ? 15.125 -14.979 2.445 1.00 66.88 190 ASN A N 1
ATOM 1468 C CA . ASN A 1 190 ? 16.133 -14.373 3.315 1.00 66.88 190 ASN A CA 1
ATOM 1469 C C . ASN A 1 190 ? 16.665 -13.024 2.812 1.00 66.88 190 ASN A C 1
ATOM 1471 O O . ASN A 1 190 ? 17.461 -12.397 3.509 1.00 66.88 190 ASN A O 1
ATOM 1475 N N . ASP A 1 191 ? 16.279 -12.580 1.614 1.00 67.12 191 ASP A N 1
ATOM 1476 C CA . ASP A 1 191 ? 16.635 -11.243 1.157 1.00 67.12 191 ASP A CA 1
ATOM 1477 C C . ASP A 1 191 ? 15.921 -10.207 2.060 1.00 67.12 191 ASP A C 1
ATOM 1479 O O . ASP A 1 191 ? 14.696 -10.279 2.247 1.00 67.12 191 ASP A O 1
ATOM 1483 N N . PRO A 1 192 ? 16.672 -9.260 2.663 1.00 63.94 192 PRO A N 1
ATOM 1484 C CA . PRO A 1 192 ? 16.140 -8.324 3.655 1.00 63.94 192 PRO A CA 1
ATOM 1485 C C . PRO A 1 192 ? 15.056 -7.398 3.083 1.00 63.94 192 PRO A C 1
ATOM 1487 O O . PRO A 1 192 ? 14.241 -6.863 3.838 1.00 63.94 192 PRO A O 1
ATOM 1490 N N . TYR A 1 193 ? 15.015 -7.236 1.761 1.00 63.81 193 TYR A N 1
ATOM 1491 C CA . TYR A 1 193 ? 14.004 -6.478 1.031 1.00 63.81 193 TYR A CA 1
ATOM 1492 C C . TYR A 1 193 ? 12.859 -7.372 0.540 1.00 63.81 193 TYR A C 1
ATOM 1494 O O . TYR A 1 193 ? 11.724 -6.907 0.412 1.00 63.81 193 TYR A O 1
ATOM 1502 N N . TYR A 1 194 ? 13.132 -8.658 0.311 1.00 57.44 194 TYR A N 1
ATOM 1503 C CA . TYR A 1 194 ? 12.148 -9.647 -0.123 1.00 57.44 194 TYR A CA 1
ATOM 1504 C C . TYR A 1 194 ? 11.226 -10.111 1.011 1.00 57.44 194 TYR A C 1
ATOM 1506 O O . TYR A 1 194 ? 10.045 -10.329 0.756 1.00 57.44 194 TYR A O 1
ATOM 1514 N N . GLY A 1 195 ? 11.709 -10.220 2.257 1.00 51.41 195 GLY A N 1
ATOM 1515 C CA . GLY A 1 195 ? 10.911 -10.348 3.493 1.00 51.41 195 GLY A CA 1
ATOM 1516 C C . GLY A 1 195 ? 9.742 -11.354 3.495 1.00 51.41 195 GLY A C 1
ATOM 1517 O O . GLY A 1 195 ? 8.785 -11.148 4.241 1.00 51.41 195 GLY A O 1
ATOM 1518 N N . GLY A 1 196 ? 9.755 -12.378 2.632 1.00 51.41 196 GLY A N 1
ATOM 1519 C CA . GLY A 1 196 ? 8.625 -13.296 2.410 1.00 51.41 196 GLY A CA 1
ATOM 1520 C C . GLY A 1 196 ? 7.385 -12.661 1.756 1.00 51.41 196 GLY A C 1
ATOM 1521 O O . GLY A 1 196 ? 6.294 -13.223 1.828 1.00 51.41 196 GLY A O 1
ATOM 1522 N N . LYS A 1 197 ? 7.527 -11.480 1.145 1.00 50.94 197 LYS A N 1
ATOM 1523 C CA . LYS A 1 197 ? 6.420 -10.625 0.703 1.00 50.94 197 LYS A CA 1
ATOM 1524 C C . LYS A 1 197 ? 5.911 -10.927 -0.701 1.00 50.94 197 LYS A C 1
ATOM 1526 O O . LYS A 1 197 ? 4.845 -10.442 -1.010 1.00 50.94 197 LYS A O 1
ATOM 1531 N N . PHE A 1 198 ? 6.585 -11.697 -1.552 1.00 53.25 198 PHE A N 1
ATOM 1532 C CA . PHE A 1 198 ? 6.111 -11.920 -2.927 1.00 53.25 198 PHE A CA 1
ATOM 1533 C C . PHE A 1 198 ? 5.313 -13.226 -3.087 1.00 53.25 198 PHE A C 1
ATOM 1535 O O . PHE A 1 198 ? 5.915 -14.292 -3.199 1.00 53.25 198 PHE A O 1
ATOM 1542 N N . PRO A 1 199 ? 3.978 -13.185 -3.198 1.00 54.84 199 PRO A N 1
ATOM 1543 C CA . PRO A 1 199 ? 3.238 -14.221 -3.901 1.00 54.84 199 PRO A CA 1
ATOM 1544 C C . PRO A 1 199 ? 3.321 -13.970 -5.418 1.00 54.84 199 PRO A C 1
ATOM 1546 O O . PRO A 1 199 ? 2.921 -12.901 -5.866 1.00 54.84 199 PRO A O 1
ATOM 1549 N N . ASP A 1 200 ? 3.857 -14.936 -6.173 1.00 62.91 200 ASP A N 1
ATOM 1550 C CA . ASP A 1 200 ? 3.793 -15.206 -7.633 1.00 62.91 200 ASP A CA 1
ATOM 1551 C C . ASP A 1 200 ? 3.926 -14.067 -8.680 1.00 62.91 200 ASP A C 1
ATOM 1553 O O . ASP A 1 200 ? 3.957 -14.347 -9.877 1.00 62.91 200 ASP A O 1
ATOM 1557 N N . GLY A 1 201 ? 4.060 -12.799 -8.291 1.00 77.81 201 GLY A N 1
ATOM 1558 C CA . GLY A 1 201 ? 4.127 -11.642 -9.190 1.00 77.81 201 GLY A CA 1
ATOM 1559 C C . GLY A 1 201 ? 5.532 -11.065 -9.335 1.00 77.81 201 GLY A C 1
ATOM 1560 O O . GLY A 1 201 ? 6.351 -11.175 -8.416 1.00 77.81 201 GLY A O 1
ATOM 1561 N N . ASN A 1 202 ? 5.826 -10.434 -10.477 1.00 88.75 202 ASN A N 1
ATOM 1562 C CA . ASN A 1 202 ? 7.113 -9.775 -10.741 1.00 88.75 202 ASN A CA 1
ATOM 1563 C C . ASN A 1 202 ? 7.191 -8.327 -10.220 1.00 88.75 202 ASN A C 1
ATOM 1565 O O . ASN A 1 202 ? 8.238 -7.688 -10.348 1.00 88.75 202 ASN A O 1
ATOM 1569 N N . VAL A 1 203 ? 6.109 -7.845 -9.595 1.00 90.56 203 VAL A N 1
ATOM 1570 C CA . VAL A 1 203 ? 5.999 -6.526 -8.969 1.00 90.56 203 VAL A CA 1
ATOM 1571 C C . VAL A 1 203 ? 5.347 -6.636 -7.596 1.00 90.56 203 VAL A C 1
ATOM 1573 O O . VAL A 1 203 ? 4.328 -7.308 -7.421 1.00 90.56 203 VAL A O 1
ATOM 1576 N N . TRP A 1 204 ? 5.900 -5.904 -6.632 1.00 89.56 204 TRP A N 1
ATOM 1577 C CA . TRP A 1 204 ? 5.161 -5.509 -5.436 1.00 89.56 204 TRP A CA 1
ATOM 1578 C C . TRP A 1 204 ? 5.259 -4.013 -5.233 1.00 89.56 204 TRP A C 1
ATOM 1580 O O . TRP A 1 204 ? 6.253 -3.394 -5.609 1.00 89.56 204 TRP A O 1
ATOM 1590 N N . ILE A 1 205 ? 4.229 -3.463 -4.609 1.00 91.12 205 ILE A N 1
ATOM 1591 C CA . ILE A 1 205 ? 4.139 -2.058 -4.234 1.00 91.12 205 ILE A CA 1
ATOM 1592 C C . ILE A 1 205 ? 3.640 -2.020 -2.801 1.00 91.12 205 ILE A C 1
ATOM 1594 O O . ILE A 1 205 ? 2.652 -2.674 -2.489 1.00 91.12 205 ILE A O 1
ATOM 1598 N N . ARG A 1 206 ? 4.290 -1.252 -1.935 1.00 91.81 206 ARG A N 1
ATOM 1599 C CA . ARG A 1 206 ? 3.829 -0.923 -0.590 1.00 91.81 206 ARG A CA 1
ATOM 1600 C C . ARG A 1 206 ? 3.639 0.575 -0.488 1.00 91.81 206 ARG A C 1
ATOM 1602 O O . ARG A 1 206 ? 4.518 1.321 -0.910 1.00 91.81 206 ARG A O 1
ATOM 1609 N N . VAL A 1 207 ? 2.552 1.001 0.143 1.00 92.25 207 VAL A N 1
ATOM 1610 C CA . VAL A 1 207 ? 2.313 2.413 0.469 1.00 92.25 207 VAL A CA 1
ATOM 1611 C C . VAL A 1 207 ? 1.979 2.545 1.940 1.00 92.25 207 VAL A C 1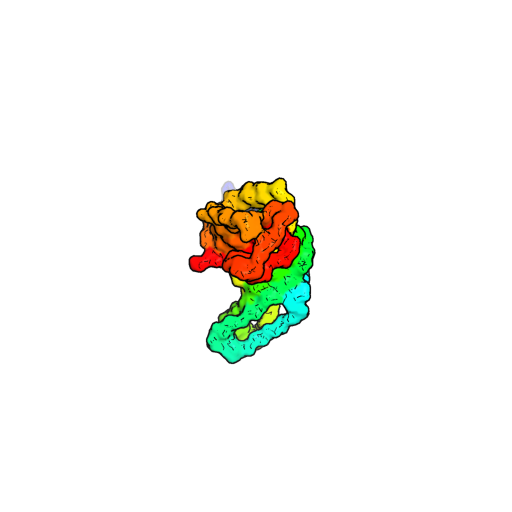
ATOM 1613 O O . VAL A 1 207 ? 1.263 1.719 2.502 1.00 92.25 207 VAL A O 1
ATOM 1616 N N . GLN A 1 208 ? 2.524 3.570 2.581 1.00 91.44 208 GLN A N 1
ATOM 1617 C CA . GLN A 1 208 ? 2.313 3.861 3.996 1.00 91.44 208 GLN A CA 1
ATOM 1618 C C . GLN A 1 208 ? 2.522 5.354 4.252 1.00 91.44 208 GLN A C 1
ATOM 1620 O O . GLN A 1 208 ? 3.109 6.055 3.426 1.00 91.44 208 GLN A O 1
ATOM 1625 N N . ARG A 1 209 ? 2.076 5.848 5.408 1.00 88.81 209 ARG A N 1
ATOM 1626 C CA . ARG A 1 209 ? 2.326 7.243 5.797 1.00 88.81 209 ARG A CA 1
ATOM 1627 C C . ARG A 1 209 ? 3.825 7.541 5.900 1.00 88.81 209 ARG A C 1
ATOM 1629 O O . ARG A 1 209 ? 4.607 6.701 6.360 1.00 88.81 209 ARG A O 1
ATOM 1636 N N . ALA A 1 210 ? 4.212 8.734 5.459 1.00 83.81 210 ALA A N 1
ATOM 1637 C CA . ALA A 1 210 ? 5.496 9.320 5.812 1.00 83.81 210 ALA A CA 1
ATOM 1638 C C . ALA A 1 210 ? 5.491 9.611 7.325 1.00 83.81 210 ALA A C 1
ATOM 1640 O O . ALA A 1 210 ? 4.452 9.977 7.877 1.00 83.81 210 ALA A O 1
ATOM 1641 N N . GLY A 1 211 ? 6.606 9.302 7.992 1.00 75.06 211 GLY A N 1
ATOM 1642 C CA . GLY A 1 211 ? 6.742 9.412 9.450 1.00 75.06 211 GLY A CA 1
ATOM 1643 C C . GLY A 1 211 ? 6.841 10.848 9.935 1.00 75.06 211 GLY A C 1
ATOM 1644 O O . GLY A 1 211 ? 7.229 11.711 9.118 1.00 75.06 211 GLY A O 1
#

Radius of gyration: 23.83 Å; chains: 1; bounding box: 71×77×50 Å

Secondary structure (DSSP, 8-state):
-----------------------S---------STT-BHHHHHHHH-S-SB-SS--PPPHHHHHTT---EEEEEEEEEEEE-GGG-S--EEEEEEEEEEE-HHHHHHHHHTT---SSGGGEEEEEEEEEE---HHHHHHHHHHHHHHEEEEEEEEEETTEEEEEEEEETTSSEEEEEEE--TTPPPPPTTSTTTTT--SS-SEEEEEEE--

Sequence (211 aa):
MSMLRQSGVRGRNLAIVVGVAAALGIASTQAAAFPGETAQEMIERYGQPSLPTALQTPSVAALRAGKPSFVLVVWFQAKEYQPLSLPMKMEGRVVASFRFDGPGVLRKIERGERAGTWSDLRCDFENLFTTLSDAQFQEFLKLMEKNWLITKKTPHVDPPYTLYEAISRDGTLKAEFSYRTPGVPSPSANDPYYGGKFPDGNVWIRVQRAG

Foldseek 3Di:
DDDDDDDDDDDDDDDDPPPPPPPDPPPPLPQPAQFFPFLVVVCVVQNAFPPDPDFDADDLVCLVVVPWDKGKTKHAQSQADQHSVFPDGFTFIKIWIWTFPSVVQNVCVVVVHDHRDSRRIGTQKMKTAGADAPVRVVVVVVSCVVFKDFPDWDFDVVQTKIWTWIATPVRFKIKIKMADHPPRDQDDCPPPVPVVPHDPYRMMMMMGTRD

pLDDT: mean 78.42, std 20.43, range [26.78, 96.56]